Protein AF-A0A415N049-F1 (afdb_monomer_lite)

Foldseek 3Di:
DDDDDDDDDDDDDDDDDDDPPPPPPPPPDVVVVVVVVVVVVVVPDDPDDDDPVVVVVVVVVVVCVVCVVADADDVVNVLVVLLVAAPDVCLNLQLLVVLVDDDDLVVNLVVSLVSNAFDWDWDQDPNWIWIWTHHPFFIKIWTDDDPPPPRTHMDTAGSSRSSVSCNVCSVVCNSDHVVSSVVSVVVVVVVVVVVVVVVVVVVVVVCCVVPDDPVCVVVVVVVVVVVVVVD

Secondary structure (DSSP, 8-state):
-----------------------------HHHHHHHHHHHHHHT-PPPPPPHHHHHHHHHHHHHHHSTTS-PPPHHHHHHHHHT--SSTTHHHHHHHHHTS---HHHHHHHHHHHH-SEEEEEEETTEEEEEEEETTEEEEEESS-TT-S---EEEEEHHHHHHHHHHHHHHT-SS-HHHHHHHHHHHHHHHHHHHHHHHHHHHHHHHHHHS-TTTHHHHHHHHHHHHTT-

Organism: NCBI:txid39486

Radius of gyration: 44.54 Å; chains: 1; bounding box: 68×66×169 Å

Sequence (231 aa):
MDSTYEQSDGNSGREHLDGIGIQLIEDTSEDQLSKAEEEIASALSLPELPSVNEQKREIENRVAALYAGEIAIPSEVVDEVLRTGGNRSKSQLRIIYNFMSEQTPEEYTEFVKREYGTGGKGFEINGMEYSVWFDETGLQIAVGHTVTDQILDKVFLSWEDVSGRIHQLLKQGEYAPQSVLDVARENAVKEHAQALAYMKADMAEGVAELVFDEEDLPYLRSILFKLYMCF

Structure (mmCIF, N/CA/C/O backbone):
data_AF-A0A415N049-F1
#
_entry.id   AF-A0A415N049-F1
#
loop_
_atom_site.group_PDB
_atom_site.id
_atom_site.type_symbol
_atom_site.label_atom_id
_atom_site.label_alt_id
_atom_site.label_comp_id
_atom_site.label_asym_id
_atom_site.label_entity_id
_atom_site.label_seq_id
_atom_site.pdbx_PDB_ins_code
_atom_site.Cartn_x
_atom_site.Cartn_y
_atom_site.Cartn_z
_atom_site.occupancy
_atom_site.B_iso_or_equiv
_atom_site.auth_seq_id
_atom_site.auth_comp_id
_atom_site.auth_asym_id
_atom_site.auth_atom_id
_atom_site.pdbx_PDB_model_num
ATOM 1 N N . MET A 1 1 ? -38.934 27.498 127.365 1.00 38.06 1 MET A N 1
ATOM 2 C CA . MET A 1 1 ? -39.138 28.937 127.602 1.00 38.06 1 MET A CA 1
ATOM 3 C C . MET A 1 1 ? -38.921 29.635 126.281 1.00 38.06 1 MET A C 1
ATOM 5 O O . MET A 1 1 ? -38.024 29.257 125.543 1.00 38.06 1 MET A O 1
ATOM 9 N N . ASP A 1 2 ? -39.867 30.509 126.001 1.00 36.50 2 ASP A N 1
ATOM 10 C CA . ASP A 1 2 ? -40.163 31.247 124.781 1.00 36.50 2 ASP A CA 1
ATOM 11 C C . ASP A 1 2 ? -39.083 32.280 124.409 1.00 36.50 2 ASP A C 1
ATOM 13 O O . ASP A 1 2 ? -38.474 32.853 125.313 1.00 36.50 2 ASP A O 1
ATOM 17 N N . SER A 1 3 ? -38.876 32.514 123.107 1.00 34.16 3 SER A N 1
ATOM 18 C CA . SER A 1 3 ? -38.645 33.857 122.551 1.00 34.16 3 SER A CA 1
ATOM 19 C C . SER A 1 3 ? -38.720 33.845 121.011 1.00 34.16 3 SER A C 1
ATOM 21 O O . SER A 1 3 ? -37.791 33.421 120.326 1.00 34.16 3 SER A O 1
ATOM 23 N N . THR A 1 4 ? -39.859 34.328 120.513 1.00 42.56 4 THR A N 1
ATOM 24 C CA . THR A 1 4 ? -40.152 35.253 119.381 1.00 42.56 4 THR A CA 1
ATOM 25 C C . THR A 1 4 ? -38.925 36.085 118.889 1.00 42.56 4 THR A C 1
ATOM 27 O O . THR A 1 4 ? -37.988 36.273 119.665 1.00 42.56 4 THR A O 1
ATOM 30 N N . TYR A 1 5 ? -38.786 36.585 117.640 1.00 36.09 5 TYR A N 1
ATOM 31 C CA . TYR A 1 5 ? -39.623 37.574 116.917 1.00 36.09 5 TYR A CA 1
ATOM 32 C C . TYR A 1 5 ? -39.400 37.637 115.379 1.00 36.09 5 TYR A C 1
ATOM 34 O O . TYR A 1 5 ? -38.384 37.190 114.851 1.00 36.09 5 TYR A O 1
ATOM 42 N N . GLU A 1 6 ? -40.408 38.229 114.723 1.00 38.06 6 GLU A N 1
ATOM 43 C CA . GLU A 1 6 ? -40.680 38.549 113.306 1.00 38.06 6 GLU A CA 1
ATOM 44 C C . GLU A 1 6 ? -39.797 39.620 112.612 1.00 38.06 6 GLU A C 1
ATOM 46 O O . GLU A 1 6 ? -39.251 40.482 113.290 1.00 38.06 6 GLU A O 1
ATOM 51 N N . GLN A 1 7 ? -39.825 39.574 111.255 1.00 41.69 7 GLN A N 1
ATOM 52 C CA . GLN A 1 7 ? -39.886 40.654 110.215 1.00 41.69 7 GLN A CA 1
ATOM 53 C C . GLN A 1 7 ? -38.877 41.830 110.225 1.00 41.69 7 GLN A C 1
ATOM 55 O O . GLN A 1 7 ? -38.406 42.241 111.269 1.00 41.69 7 GLN A O 1
ATOM 60 N N . SER A 1 8 ? -38.543 42.533 109.130 1.00 41.16 8 SER A N 1
ATOM 61 C CA . SER A 1 8 ? -38.639 42.433 107.656 1.00 41.16 8 SER A CA 1
ATOM 62 C C . SER A 1 8 ? -37.691 43.509 107.058 1.00 41.16 8 SER A C 1
ATOM 64 O O . SER A 1 8 ? -37.053 44.243 107.808 1.00 41.16 8 SER A O 1
ATOM 66 N N . ASP A 1 9 ? -37.688 43.631 105.722 1.00 38.22 9 ASP A N 1
ATOM 67 C CA . ASP A 1 9 ? -37.117 44.704 104.873 1.00 38.22 9 ASP A CA 1
ATOM 68 C C . ASP A 1 9 ? -35.607 44.587 104.589 1.00 38.22 9 ASP A C 1
ATOM 70 O O . ASP A 1 9 ? -34.815 44.199 105.433 1.00 38.22 9 ASP A O 1
ATOM 74 N N . GLY A 1 10 ? -35.069 44.872 103.404 1.00 34.50 10 GLY A N 1
ATOM 75 C CA . GLY A 1 10 ? -35.584 45.506 102.198 1.00 34.50 10 GLY A CA 1
ATOM 76 C C . GLY A 1 10 ? -34.371 46.059 101.430 1.00 34.50 10 GLY A C 1
ATOM 77 O O . GLY A 1 10 ? -33.614 46.854 101.966 1.00 34.50 10 GLY A O 1
ATOM 78 N N . ASN A 1 11 ? -34.167 45.552 100.211 1.00 38.12 11 ASN A N 1
ATOM 79 C CA . ASN A 1 11 ? -33.376 46.040 99.067 1.00 38.12 11 ASN A CA 1
ATOM 80 C C . ASN A 1 11 ? -32.420 47.261 99.214 1.00 38.12 11 ASN A C 1
ATOM 82 O O . ASN A 1 11 ? -32.877 48.356 99.511 1.00 38.12 11 ASN A O 1
ATOM 86 N N . SER A 1 12 ? -31.156 47.137 98.770 1.00 33.97 12 SER A N 1
ATOM 87 C CA . SER A 1 12 ? -30.596 47.934 97.645 1.00 33.97 12 SER A CA 1
ATOM 88 C C . SER A 1 12 ? -29.098 47.665 97.434 1.00 33.97 12 SER A C 1
ATOM 90 O O . SER A 1 12 ? -28.325 47.631 98.389 1.00 33.97 12 SER A O 1
ATOM 92 N N . GLY A 1 13 ? -28.712 47.475 96.171 1.00 43.00 13 GLY A N 1
ATOM 93 C CA . GLY A 1 13 ? -27.395 47.020 95.730 1.00 43.00 13 GLY A CA 1
ATOM 94 C C . GLY A 1 13 ? -26.241 48.024 95.788 1.00 43.00 13 GLY A C 1
ATOM 95 O O . GLY A 1 13 ? -26.408 49.189 96.148 1.00 43.00 13 GLY A O 1
ATOM 96 N N . ARG A 1 14 ? -25.071 47.528 95.359 1.00 39.38 14 ARG A N 1
ATOM 97 C CA . ARG A 1 14 ? -24.012 48.254 94.637 1.00 39.38 14 ARG A CA 1
ATOM 98 C C . ARG A 1 14 ? -23.004 47.258 94.036 1.00 39.38 14 ARG A C 1
ATOM 100 O O . ARG A 1 14 ? -22.356 46.512 94.755 1.00 39.38 14 ARG A O 1
ATOM 107 N N . GLU A 1 15 ? -23.004 47.249 92.707 1.00 47.91 15 GLU A N 1
ATOM 108 C CA . GLU A 1 15 ? -21.927 47.041 91.726 1.00 47.91 15 GLU A CA 1
ATOM 109 C C . GLU A 1 15 ? -20.618 46.356 92.166 1.00 47.91 15 GLU A C 1
ATOM 111 O O . GLU A 1 15 ? -19.848 46.896 92.959 1.00 47.91 15 GLU A O 1
ATOM 116 N N . HIS A 1 16 ? -20.290 45.240 91.504 1.00 41.94 16 HIS A N 1
ATOM 117 C CA . HIS A 1 16 ? -18.905 44.853 91.248 1.00 41.94 16 HIS A CA 1
ATOM 118 C C . HIS A 1 16 ? -18.776 44.325 89.814 1.00 41.94 16 HIS A C 1
ATOM 120 O O . HIS A 1 16 ? -19.634 43.601 89.320 1.00 41.94 16 HIS A O 1
ATOM 126 N N . LEU A 1 17 ? -17.713 44.771 89.157 1.00 44.81 17 LEU A N 1
ATOM 127 C CA . LEU A 1 17 ? -17.382 44.622 87.745 1.00 44.81 17 LEU A CA 1
ATOM 128 C C . LEU A 1 17 ? -17.094 43.155 87.384 1.00 44.81 17 LEU A C 1
ATOM 130 O O . LEU A 1 17 ? -16.188 42.560 87.971 1.00 44.81 17 LEU A O 1
ATOM 134 N N . ASP A 1 18 ? -17.794 42.618 86.383 1.00 43.12 18 ASP A N 1
ATOM 135 C CA . ASP A 1 18 ? -17.416 41.366 85.722 1.00 43.12 18 ASP A CA 1
ATOM 136 C C . ASP A 1 18 ? -16.314 41.661 84.699 1.00 43.12 18 ASP A C 1
ATOM 138 O O . ASP A 1 18 ? -16.556 41.999 83.538 1.00 43.12 18 ASP A O 1
ATOM 142 N N . GLY A 1 19 ? -15.065 41.548 85.147 1.00 44.69 19 GLY A N 1
ATOM 143 C CA . GLY A 1 19 ? -13.973 41.253 84.234 1.00 44.69 19 GLY A CA 1
ATOM 144 C C . GLY A 1 19 ? -14.197 39.851 83.679 1.00 44.69 19 GLY A C 1
ATOM 145 O O . GLY A 1 19 ? -14.186 38.883 84.436 1.00 44.69 19 GLY A O 1
ATOM 146 N N . ILE A 1 20 ? -14.394 39.732 82.366 1.00 47.75 20 ILE A N 1
ATOM 147 C CA . ILE A 1 20 ? -14.349 38.441 81.677 1.00 47.75 20 ILE A CA 1
ATOM 148 C C . ILE A 1 20 ? -12.903 37.949 81.780 1.00 47.75 20 ILE A C 1
ATOM 150 O O . ILE A 1 20 ? -12.044 38.306 80.974 1.00 47.75 20 ILE A O 1
ATOM 154 N N . GLY A 1 21 ? -12.613 37.172 82.819 1.00 39.88 21 GLY A N 1
ATOM 155 C CA . GLY A 1 21 ? -11.408 36.367 82.872 1.00 39.88 21 GLY A CA 1
ATOM 156 C C . GLY A 1 21 ? -11.495 35.343 81.750 1.00 39.88 21 GLY A C 1
ATOM 157 O O . GLY A 1 21 ? -12.320 34.435 81.809 1.00 39.88 21 GLY A O 1
ATOM 158 N N . ILE A 1 22 ? -10.661 35.486 80.720 1.00 52.19 22 ILE A N 1
ATOM 159 C CA . ILE A 1 22 ? -10.368 34.365 79.831 1.00 52.19 22 ILE A CA 1
ATOM 160 C C . ILE A 1 22 ? -9.620 33.353 80.698 1.00 52.19 22 ILE A C 1
ATOM 162 O O . ILE A 1 22 ? -8.420 33.488 80.933 1.00 52.19 22 ILE A O 1
ATOM 166 N N . GLN A 1 23 ? -10.343 32.370 81.235 1.00 43.25 23 GLN A N 1
ATOM 167 C CA . GLN A 1 23 ? -9.719 31.136 81.682 1.00 43.25 23 GLN A CA 1
ATOM 168 C C . GLN A 1 23 ? -9.146 30.493 80.417 1.00 43.25 23 GLN A C 1
ATOM 170 O O . GLN A 1 23 ? -9.893 30.021 79.560 1.00 43.25 23 GLN A O 1
ATOM 175 N N . LEU A 1 24 ? -7.822 30.527 80.273 1.00 50.00 24 LEU A N 1
ATOM 176 C CA . LEU A 1 24 ? -7.134 29.590 79.399 1.00 50.00 24 LEU A CA 1
ATOM 177 C C . LEU A 1 24 ? -7.460 28.204 79.953 1.00 50.00 24 LEU A C 1
ATOM 179 O O . LEU A 1 24 ? -6.968 27.826 81.014 1.00 50.00 24 LEU A O 1
ATOM 183 N N . ILE A 1 25 ? -8.365 27.497 79.279 1.00 52.06 25 ILE A N 1
ATOM 184 C CA . ILE A 1 25 ? -8.548 26.065 79.480 1.00 52.06 25 ILE A CA 1
ATOM 185 C C . ILE A 1 25 ? -7.308 25.431 78.850 1.00 52.06 25 ILE A C 1
ATOM 187 O O . ILE A 1 25 ? -7.273 25.118 77.663 1.00 52.06 25 ILE A O 1
ATOM 191 N N . GLU A 1 26 ? -6.244 25.360 79.637 1.00 56.56 26 GLU A N 1
ATOM 192 C CA . GLU A 1 26 ? -5.145 24.439 79.405 1.00 56.56 26 GLU A CA 1
ATOM 193 C C . GLU A 1 26 ? -5.729 23.057 79.692 1.00 56.56 26 GLU A C 1
ATOM 195 O O . GLU A 1 26 ? -5.958 22.751 80.850 1.00 56.56 26 GLU A O 1
ATOM 200 N N . ASP A 1 27 ? -6.146 22.337 78.645 1.00 51.00 27 ASP A N 1
ATOM 201 C CA . ASP A 1 27 ? -6.310 20.871 78.625 1.00 51.00 27 ASP A CA 1
ATOM 202 C C . ASP A 1 27 ? -6.736 20.389 77.219 1.00 51.00 27 ASP A C 1
ATOM 204 O O . ASP A 1 27 ? -7.586 19.516 77.049 1.00 51.00 27 ASP A O 1
ATOM 208 N N . THR A 1 28 ? -6.138 20.926 76.150 1.00 53.88 28 THR A N 1
ATOM 209 C CA . THR A 1 28 ? -5.997 20.111 74.934 1.00 53.88 28 THR A CA 1
ATOM 210 C C . THR A 1 28 ? -4.762 19.252 75.135 1.00 53.88 28 THR A C 1
ATOM 212 O O . THR A 1 28 ? -3.646 19.688 74.863 1.00 53.88 28 THR A O 1
ATOM 215 N N . SER A 1 29 ? -4.951 18.049 75.679 1.00 58.50 29 SER A N 1
ATOM 216 C CA . SER A 1 29 ? -3.886 17.046 75.737 1.00 58.50 29 SER A CA 1
ATOM 217 C C . SER A 1 29 ? -3.335 16.807 74.330 1.00 58.50 29 SER A C 1
ATOM 219 O O . SER A 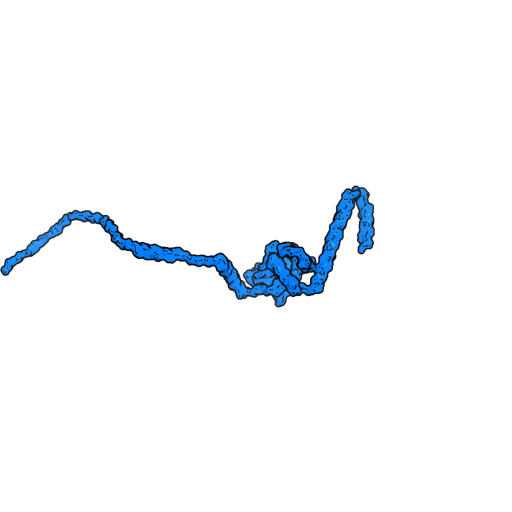1 29 ? -4.126 16.736 73.387 1.00 58.50 29 SER A O 1
ATOM 221 N N . GLU A 1 30 ? -2.021 16.618 74.183 1.00 55.88 30 GLU A N 1
ATOM 222 C CA . GLU A 1 30 ? -1.385 16.331 72.882 1.00 55.88 30 GLU A CA 1
ATOM 223 C C . GLU A 1 30 ? -2.040 15.156 72.136 1.00 55.88 30 GLU A C 1
ATOM 225 O O . GLU A 1 30 ? -2.062 15.136 70.913 1.00 55.88 30 GLU A O 1
ATOM 230 N N . ASP A 1 31 ? -2.672 14.241 72.873 1.00 57.69 31 ASP A N 1
ATOM 231 C CA . ASP A 1 31 ? -3.422 13.090 72.359 1.00 57.69 31 ASP A CA 1
ATOM 232 C C . ASP A 1 31 ? -4.705 13.460 71.574 1.00 57.69 31 ASP A C 1
ATOM 234 O O . ASP A 1 31 ? -5.170 12.720 70.713 1.00 57.69 31 ASP A O 1
ATOM 238 N N . GLN A 1 32 ? -5.302 14.624 71.854 1.00 55.44 32 GLN A N 1
ATOM 239 C CA . GLN A 1 32 ? -6.462 15.144 71.109 1.00 55.44 32 GLN A CA 1
ATOM 240 C C . GLN A 1 32 ? -6.015 15.892 69.847 1.00 55.44 32 GLN A C 1
ATOM 242 O O . GLN A 1 32 ? -6.708 15.857 68.831 1.00 55.44 32 GLN A O 1
ATOM 247 N N . LEU A 1 33 ? -4.851 16.548 69.910 1.00 56.22 33 LEU A N 1
ATOM 248 C CA . LEU A 1 33 ? -4.223 17.216 68.770 1.00 56.22 33 LEU A CA 1
ATOM 249 C C . LEU A 1 33 ? -3.705 16.191 67.756 1.00 56.22 33 LEU A C 1
ATOM 251 O O . LEU A 1 33 ? -4.032 16.309 66.581 1.00 56.22 33 LEU A O 1
ATOM 255 N N . SER A 1 34 ? -3.019 15.137 68.209 1.00 62.66 34 SER A N 1
ATOM 256 C CA . SER A 1 34 ? -2.535 14.048 67.350 1.00 62.66 34 SER A CA 1
ATOM 257 C C . SER A 1 34 ? -3.677 13.322 66.641 1.00 62.66 34 SER A C 1
ATOM 259 O O . SER A 1 34 ? -3.581 13.022 65.454 1.00 62.66 34 SER A O 1
ATOM 261 N N . LYS A 1 35 ? -4.796 13.102 67.338 1.00 70.06 35 LYS A N 1
ATOM 262 C CA . LYS A 1 35 ? -5.984 12.463 66.769 1.00 70.06 35 LYS A CA 1
ATOM 263 C C . LYS A 1 35 ? -6.685 13.336 65.728 1.00 70.06 35 LYS A C 1
ATOM 265 O O . LYS A 1 35 ? -7.114 12.824 64.698 1.00 70.06 35 LYS A O 1
ATOM 270 N N . ALA A 1 36 ? -6.789 14.641 65.977 1.00 65.88 36 ALA A N 1
ATOM 271 C CA . ALA A 1 36 ? -7.327 15.578 64.995 1.00 65.88 36 ALA A CA 1
ATOM 272 C C . ALA A 1 36 ? -6.399 15.699 63.774 1.00 65.88 36 ALA A C 1
ATOM 274 O O . ALA A 1 36 ? -6.874 15.718 62.644 1.00 65.88 36 ALA A O 1
ATOM 275 N N . GLU A 1 37 ? -5.080 15.724 63.974 1.00 63.06 37 GLU A N 1
ATOM 276 C CA . GLU A 1 37 ? -4.092 15.737 62.890 1.00 63.06 37 GLU A CA 1
ATOM 277 C C . GLU A 1 37 ? -4.123 14.449 62.060 1.00 63.06 37 GLU A C 1
ATOM 279 O O . GLU A 1 37 ? -4.047 14.518 60.835 1.00 63.06 37 GLU A O 1
ATOM 284 N N . GLU A 1 38 ? -4.302 13.289 62.692 1.00 67.75 38 GLU A N 1
ATOM 285 C CA . GLU A 1 38 ? -4.441 11.999 62.013 1.00 67.75 38 GLU A CA 1
ATOM 286 C C . GLU A 1 38 ? -5.758 11.911 61.223 1.00 67.75 38 GLU A C 1
ATOM 288 O O . GLU A 1 38 ? -5.756 11.450 60.080 1.00 67.75 38 GLU A O 1
ATOM 293 N N . GLU A 1 39 ? -6.869 12.431 61.760 1.00 65.94 39 GLU A N 1
ATOM 294 C CA . GLU A 1 39 ? -8.136 12.539 61.022 1.00 65.94 39 GLU A CA 1
ATOM 295 C C . GLU A 1 39 ? -8.024 13.478 59.814 1.00 65.94 39 GLU A C 1
ATOM 297 O O . GLU A 1 39 ? -8.497 13.142 58.725 1.00 65.94 39 GLU A O 1
ATOM 302 N N . ILE A 1 40 ? -7.361 14.628 59.966 1.00 65.25 40 ILE A N 1
ATOM 303 C CA . ILE A 1 40 ? -7.149 15.578 58.866 1.00 65.25 40 ILE A CA 1
ATOM 304 C C . ILE A 1 40 ? -6.184 14.987 57.823 1.00 65.25 40 ILE A C 1
ATOM 306 O O . ILE A 1 40 ? -6.421 15.129 56.622 1.00 65.25 40 ILE A O 1
ATOM 310 N N . ALA A 1 41 ? -5.137 14.274 58.249 1.00 67.12 41 ALA A N 1
ATOM 311 C CA . ALA A 1 41 ? -4.203 13.581 57.361 1.00 67.12 41 ALA A CA 1
ATOM 312 C C . ALA A 1 41 ? -4.879 12.440 56.585 1.00 67.12 41 ALA A C 1
ATOM 314 O O . ALA A 1 41 ? -4.600 12.250 55.400 1.00 67.12 41 ALA A O 1
ATOM 315 N N . SER A 1 42 ? -5.808 11.720 57.219 1.00 70.62 42 SER A N 1
ATOM 316 C CA . SER A 1 42 ? -6.604 10.675 56.572 1.00 70.62 42 SER A CA 1
ATOM 317 C C . SER A 1 42 ? -7.604 11.265 55.569 1.00 70.62 42 SER A C 1
ATOM 319 O O . SER A 1 42 ? -7.723 10.770 54.449 1.00 70.62 42 SER A O 1
ATOM 321 N N . ALA A 1 43 ? -8.261 12.380 55.914 1.00 69.56 43 ALA A N 1
ATOM 322 C CA . ALA A 1 43 ? -9.218 13.065 55.040 1.00 69.56 43 ALA A CA 1
ATOM 323 C C . ALA A 1 43 ? -8.572 13.747 53.818 1.00 69.56 43 ALA A C 1
ATOM 325 O O . ALA A 1 43 ? -9.238 13.945 52.801 1.00 69.56 43 ALA A O 1
ATOM 326 N N . LEU A 1 44 ? -7.287 14.106 53.905 1.00 65.25 44 LEU A N 1
ATOM 327 C CA . LEU A 1 44 ? -6.511 14.726 52.823 1.00 65.25 44 LEU A CA 1
ATOM 328 C C . LEU A 1 44 ? -5.641 13.729 52.046 1.00 65.25 44 LEU A C 1
ATOM 330 O O . LEU A 1 44 ? -4.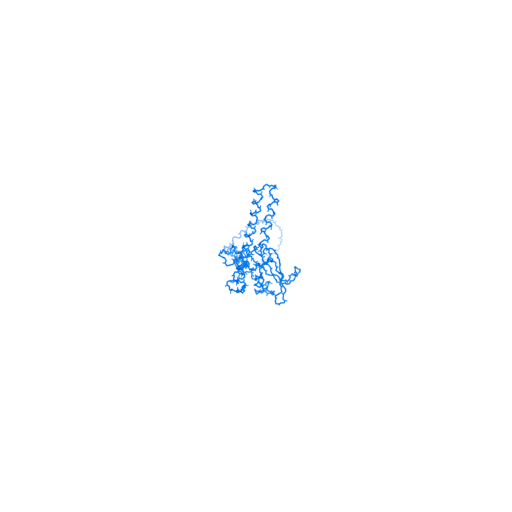892 14.138 51.155 1.00 65.25 44 LEU A O 1
ATOM 334 N N . SER A 1 45 ? -5.732 12.434 52.358 1.00 70.94 45 SER A N 1
ATOM 335 C CA . SER A 1 45 ? -5.029 11.392 51.618 1.00 70.94 45 SER A CA 1
ATOM 336 C C . SER A 1 45 ? -5.575 11.328 50.190 1.00 70.94 45 SER A C 1
ATOM 338 O O . SER A 1 45 ? -6.709 10.908 49.948 1.00 70.94 45 SER A O 1
ATOM 340 N N . LEU A 1 46 ? -4.781 11.810 49.232 1.00 67.50 46 LEU A N 1
ATOM 341 C CA . LEU A 1 46 ? -5.107 11.677 47.819 1.00 67.50 46 LEU A CA 1
ATOM 342 C C . LEU A 1 46 ? -5.053 10.189 47.450 1.00 67.50 46 LEU A C 1
ATOM 344 O O . LEU A 1 46 ? -4.083 9.520 47.814 1.00 67.50 46 LEU A O 1
ATOM 348 N N . PRO A 1 47 ? -6.053 9.663 46.720 1.00 75.38 47 PRO A N 1
ATOM 349 C CA . PRO A 1 47 ? -5.984 8.295 46.235 1.00 75.38 47 PRO A CA 1
ATOM 350 C C . PRO A 1 47 ? -4.732 8.132 45.370 1.00 75.38 47 PRO A C 1
ATOM 352 O O . PRO A 1 47 ? -4.388 9.028 44.592 1.00 75.38 47 PRO A O 1
ATOM 355 N N . GLU A 1 48 ? -4.055 6.991 45.503 1.00 77.06 48 GLU A N 1
ATOM 356 C CA . GLU A 1 48 ? -2.940 6.654 44.625 1.00 77.06 48 GLU A CA 1
ATOM 357 C C . GLU A 1 48 ? -3.427 6.699 43.176 1.00 77.06 48 GLU A C 1
ATOM 359 O O . GLU A 1 48 ? -4.353 5.986 42.779 1.00 77.06 48 GLU A O 1
ATOM 364 N N . LEU A 1 49 ? -2.841 7.606 42.392 1.00 78.88 49 LEU A N 1
ATOM 365 C CA . LEU A 1 49 ? -3.176 7.710 40.984 1.00 78.88 49 LEU A CA 1
ATOM 366 C C . LEU A 1 49 ? -2.609 6.482 40.263 1.00 78.88 49 LEU A C 1
ATOM 368 O O . LEU A 1 49 ? -1.449 6.130 40.496 1.00 78.88 49 LEU A O 1
ATOM 372 N N . PRO A 1 50 ? -3.388 5.854 39.366 1.00 79.81 50 PRO A N 1
ATOM 373 C CA . PRO A 1 50 ? -2.912 4.717 38.592 1.00 79.81 50 PRO A CA 1
ATOM 374 C C . PRO A 1 50 ? -1.642 5.089 37.826 1.00 79.81 50 PRO A C 1
ATOM 376 O O . PRO A 1 50 ? -1.477 6.237 37.396 1.00 79.81 50 PRO A O 1
ATOM 379 N N . SER A 1 51 ? -0.749 4.120 37.638 1.00 86.62 51 SER A N 1
ATOM 380 C CA . SER A 1 51 ? 0.490 4.331 36.888 1.00 86.62 51 SER A CA 1
ATOM 381 C C . SER A 1 51 ? 0.202 4.749 35.441 1.00 86.62 51 SER A C 1
ATOM 383 O O . SER A 1 51 ? -0.859 4.453 34.897 1.00 86.62 51 SER A O 1
ATOM 385 N N . VAL A 1 52 ? 1.161 5.389 34.763 1.00 83.50 52 VAL A N 1
ATOM 386 C CA . VAL A 1 52 ? 1.009 5.784 33.344 1.00 83.50 52 VAL A CA 1
ATOM 387 C C . VAL A 1 52 ? 0.622 4.592 32.458 1.00 83.50 52 VAL A C 1
ATOM 389 O O . VAL A 1 52 ? -0.187 4.734 31.545 1.00 83.50 52 VAL A O 1
ATOM 392 N N . ASN A 1 53 ? 1.154 3.402 32.748 1.00 80.88 53 ASN A N 1
ATOM 393 C CA . ASN A 1 53 ? 0.829 2.189 32.000 1.00 80.88 53 ASN A CA 1
ATOM 394 C C . ASN A 1 53 ? -0.600 1.702 32.273 1.00 80.88 53 ASN A C 1
ATOM 396 O O . ASN A 1 53 ? -1.280 1.275 31.344 1.00 80.88 53 ASN A O 1
ATOM 400 N N . GLU A 1 54 ? -1.074 1.789 33.516 1.00 83.81 54 GLU A N 1
ATOM 401 C CA . GLU A 1 54 ? -2.466 1.471 33.853 1.00 83.81 54 GLU A CA 1
ATOM 402 C C . GLU A 1 54 ? -3.427 2.490 33.262 1.00 83.81 54 GLU A C 1
ATOM 404 O O . GLU A 1 54 ? -4.418 2.095 32.666 1.00 83.81 54 GLU A O 1
ATOM 409 N N . GLN A 1 55 ? -3.102 3.782 33.321 1.00 80.62 55 GLN A N 1
ATOM 410 C CA . GLN A 1 55 ? -3.879 4.833 32.667 1.00 80.62 55 GLN A CA 1
ATOM 411 C C . GLN A 1 55 ? -3.961 4.606 31.156 1.00 80.62 55 GLN A C 1
ATOM 413 O O . GLN A 1 55 ? -5.039 4.713 30.575 1.00 80.62 55 GLN A O 1
ATOM 418 N N . LYS A 1 56 ? -2.843 4.242 30.516 1.00 76.94 56 LYS A N 1
ATOM 419 C CA . LYS A 1 56 ? -2.812 3.904 29.090 1.00 76.94 56 LYS A CA 1
ATOM 420 C C . LYS A 1 56 ? -3.703 2.697 28.790 1.00 76.94 56 LYS A C 1
ATOM 422 O O . LYS A 1 56 ? -4.523 2.770 27.882 1.00 76.94 56 LYS A O 1
ATOM 427 N N . ARG A 1 57 ? -3.614 1.641 29.600 1.00 78.81 57 ARG A N 1
ATOM 428 C CA . ARG A 1 57 ? -4.439 0.434 29.464 1.00 78.81 57 ARG A CA 1
ATOM 429 C C . ARG A 1 57 ? -5.924 0.705 29.712 1.00 78.81 57 ARG A C 1
ATOM 431 O O . ARG A 1 57 ? -6.768 0.131 29.039 1.00 78.81 57 ARG A O 1
ATOM 438 N N . GLU A 1 58 ? -6.259 1.581 30.652 1.00 78.75 58 GLU A N 1
ATOM 439 C CA . GLU A 1 58 ? -7.626 2.027 30.937 1.00 78.75 58 GLU A CA 1
ATOM 440 C C . GLU A 1 58 ? -8.210 2.776 29.733 1.00 78.75 58 GLU A C 1
ATOM 442 O O . GLU A 1 58 ? -9.344 2.524 29.330 1.00 78.75 58 GLU A O 1
ATOM 447 N N . ILE A 1 59 ? -7.423 3.669 29.123 1.00 76.06 59 ILE A N 1
ATOM 448 C CA . ILE A 1 59 ? -7.800 4.381 27.898 1.00 76.06 59 ILE A CA 1
ATOM 449 C C . ILE A 1 59 ? -7.991 3.380 26.756 1.00 76.06 59 ILE A C 1
ATOM 451 O O . ILE A 1 59 ? -9.045 3.390 26.131 1.00 76.06 59 ILE A O 1
ATOM 455 N N . GLU A 1 60 ? -7.032 2.482 26.527 1.00 69.38 60 GLU A N 1
ATOM 456 C CA . GLU A 1 60 ? -7.109 1.431 25.502 1.00 69.38 60 GLU A CA 1
ATOM 457 C C . GLU A 1 60 ? -8.331 0.524 25.700 1.00 69.38 60 GLU A C 1
ATOM 459 O O . GLU A 1 60 ? -9.049 0.250 24.744 1.00 69.38 60 GLU A O 1
ATOM 464 N N . ASN A 1 61 ? -8.629 0.118 26.937 1.00 69.19 61 ASN A N 1
ATOM 465 C CA . ASN A 1 61 ? -9.788 -0.710 27.268 1.00 69.19 61 ASN A CA 1
ATOM 466 C C . ASN A 1 61 ? -11.109 0.036 27.081 1.00 69.19 61 ASN A C 1
ATOM 468 O O . ASN A 1 61 ? -12.080 -0.554 26.622 1.00 69.19 61 ASN A O 1
ATOM 472 N N . ARG A 1 62 ? -11.176 1.323 27.440 1.00 71.75 62 ARG A N 1
ATOM 473 C CA . ARG A 1 62 ? -12.380 2.145 27.248 1.00 71.75 62 ARG A CA 1
ATOM 474 C C . ARG A 1 62 ? -12.630 2.426 25.775 1.00 71.75 62 ARG A C 1
ATOM 476 O O . ARG A 1 62 ? -13.774 2.370 25.348 1.00 71.75 62 ARG A O 1
ATOM 483 N N . VAL A 1 63 ? -11.571 2.676 25.009 1.00 62.41 63 VAL A N 1
ATOM 484 C CA . VAL A 1 63 ? -11.594 2.747 23.544 1.00 62.41 63 VAL A CA 1
ATOM 485 C C . VAL A 1 63 ? -12.103 1.409 23.001 1.00 62.41 63 VAL A C 1
ATOM 487 O O . VAL A 1 63 ? -13.136 1.383 22.349 1.00 62.41 63 VAL A O 1
ATOM 490 N N . ALA A 1 64 ? -11.494 0.282 23.371 1.00 56.66 64 ALA A N 1
ATOM 491 C CA . ALA A 1 64 ? -11.926 -1.046 22.935 1.00 56.66 64 ALA A CA 1
ATOM 492 C C . ALA A 1 64 ? -13.380 -1.377 23.325 1.00 56.66 64 ALA A C 1
ATOM 494 O O . ALA A 1 64 ? -14.095 -1.970 22.530 1.00 56.66 64 ALA A O 1
ATOM 495 N N . ALA A 1 65 ? -13.838 -0.974 24.513 1.00 59.75 65 ALA A N 1
ATOM 496 C CA . ALA A 1 65 ? -15.205 -1.191 24.987 1.00 59.75 65 ALA A CA 1
ATOM 497 C C . ALA A 1 65 ? -16.237 -0.297 24.282 1.00 59.75 65 ALA A C 1
ATOM 499 O O . ALA A 1 65 ? -17.364 -0.738 24.072 1.00 59.75 65 ALA A O 1
ATOM 500 N N . LEU A 1 66 ? -15.861 0.928 23.892 1.00 56.78 66 LEU A N 1
ATOM 501 C CA . LEU A 1 66 ? -16.691 1.789 23.041 1.00 56.78 66 LEU A CA 1
ATOM 502 C C . LEU A 1 66 ? -16.918 1.151 21.662 1.00 56.78 66 LEU A C 1
ATOM 504 O O . LEU A 1 66 ? -18.020 1.252 21.137 1.00 56.78 66 LEU A O 1
ATOM 508 N N . TYR A 1 67 ? -15.919 0.436 21.137 1.00 47.72 67 TYR A N 1
ATOM 509 C CA . TYR A 1 67 ? -15.975 -0.256 19.843 1.00 47.72 67 TYR A CA 1
ATOM 510 C C . TYR A 1 67 ? -16.356 -1.750 19.943 1.00 47.72 67 TYR A C 1
ATOM 512 O O . TYR A 1 67 ? -16.422 -2.442 18.933 1.00 47.72 67 TYR A O 1
ATOM 520 N N . ALA A 1 68 ? -16.635 -2.284 21.141 1.00 44.81 68 ALA A N 1
ATOM 521 C CA . ALA A 1 68 ? -16.868 -3.721 21.364 1.00 44.81 68 ALA A CA 1
ATOM 522 C C . ALA A 1 68 ? -18.208 -4.249 20.808 1.00 44.81 68 ALA A C 1
ATOM 524 O O . ALA A 1 68 ? -18.438 -5.459 20.815 1.00 44.81 68 ALA A O 1
ATOM 525 N N . GLY A 1 69 ? -19.099 -3.359 20.357 1.00 46.00 69 GLY A N 1
ATOM 526 C CA . GLY A 1 69 ? -20.373 -3.692 19.705 1.00 46.00 69 GLY A CA 1
ATOM 527 C C . GLY A 1 69 ? -20.426 -3.371 18.205 1.00 46.00 69 GLY A C 1
ATOM 528 O O . GLY A 1 69 ? -21.475 -3.562 17.595 1.00 46.00 69 GLY A O 1
ATOM 529 N N . GLU A 1 70 ? -19.327 -2.876 17.636 1.00 49.31 70 GLU A N 1
ATOM 530 C CA . GLU A 1 70 ? -19.178 -2.408 16.252 1.00 49.31 70 GLU A CA 1
ATOM 531 C C . GLU A 1 70 ? -18.411 -3.478 15.438 1.00 49.31 70 GLU A C 1
ATOM 533 O O . GLU A 1 70 ? -17.561 -4.188 15.987 1.00 49.31 70 GLU A O 1
ATOM 538 N N . ILE A 1 71 ? -18.769 -3.712 14.168 1.00 52.81 71 ILE A N 1
ATOM 539 C CA . ILE A 1 71 ? -18.182 -4.796 13.359 1.00 52.81 71 ILE A CA 1
ATOM 540 C C . ILE A 1 71 ? -16.782 -4.347 12.935 1.00 52.81 71 ILE A C 1
ATOM 542 O O . ILE A 1 71 ? -16.572 -3.833 11.840 1.00 52.81 71 ILE A O 1
ATOM 546 N N . ALA A 1 72 ? -15.793 -4.563 13.804 1.00 70.81 72 ALA A N 1
ATOM 547 C CA . ALA A 1 72 ? -14.401 -4.271 13.490 1.00 70.81 72 ALA A CA 1
ATOM 548 C C . ALA A 1 72 ? -14.025 -4.864 12.120 1.00 70.81 72 ALA A C 1
ATOM 550 O O . ALA A 1 72 ? -14.291 -6.039 11.846 1.00 70.81 72 ALA A O 1
ATOM 551 N N . ILE A 1 73 ? -13.416 -4.040 11.259 1.00 81.12 73 ILE A N 1
ATOM 552 C CA . ILE A 1 73 ? -13.027 -4.449 9.906 1.00 81.12 73 ILE A CA 1
ATOM 553 C C . ILE A 1 73 ? -12.151 -5.711 10.004 1.00 81.12 73 ILE A C 1
ATOM 555 O O . ILE A 1 73 ? -11.097 -5.662 10.646 1.00 81.12 73 ILE A O 1
ATOM 559 N N . PRO A 1 74 ? -12.554 -6.839 9.385 1.00 87.75 74 PRO A N 1
ATOM 560 C CA . PRO A 1 74 ? -11.799 -8.083 9.473 1.00 87.75 74 PRO A CA 1
ATOM 561 C C . PRO A 1 74 ? -10.379 -7.935 8.919 1.00 87.75 74 PRO A C 1
ATOM 563 O O . PRO A 1 74 ? -10.163 -7.269 7.906 1.00 87.75 74 PRO A O 1
ATOM 566 N N . SER A 1 75 ? -9.406 -8.627 9.518 1.00 88.94 75 SER A N 1
ATOM 567 C CA . SER A 1 75 ? -8.019 -8.618 9.023 1.00 88.94 75 SER A CA 1
ATOM 568 C C . SER A 1 75 ? -7.902 -9.129 7.587 1.00 88.94 75 SER A C 1
ATOM 570 O O . SER A 1 75 ? -7.056 -8.659 6.838 1.00 88.94 75 SER A O 1
ATOM 572 N N . GLU A 1 76 ? -8.778 -10.050 7.181 1.00 91.69 76 GLU A N 1
ATOM 573 C CA . GLU A 1 76 ? -8.841 -10.566 5.809 1.00 91.69 76 GLU A CA 1
ATOM 574 C C . GLU A 1 76 ? -9.153 -9.458 4.795 1.00 91.69 76 GLU A C 1
ATOM 576 O O . GLU A 1 76 ? -8.535 -9.406 3.733 1.00 91.69 76 GLU A O 1
ATOM 581 N N . VAL A 1 77 ? -10.050 -8.531 5.154 1.00 92.88 77 VAL A N 1
ATOM 582 C CA . VAL A 1 77 ? -10.391 -7.360 4.334 1.00 92.88 77 VAL A CA 1
ATOM 583 C C . VAL A 1 77 ? -9.191 -6.428 4.226 1.00 92.88 77 VAL A C 1
ATOM 585 O O . VAL A 1 77 ? -8.862 -5.978 3.130 1.00 92.88 77 VAL A O 1
ATOM 588 N N . VAL A 1 78 ? -8.506 -6.168 5.345 1.00 94.19 78 VAL A N 1
ATOM 589 C CA . VAL A 1 78 ? -7.267 -5.375 5.350 1.00 94.19 78 VAL A CA 1
ATOM 590 C C . VAL A 1 78 ? -6.243 -6.004 4.408 1.00 94.19 78 VAL A C 1
ATOM 592 O O . VAL A 1 78 ? -5.717 -5.328 3.528 1.00 94.19 78 VAL A O 1
ATOM 595 N N . ASP A 1 79 ? -5.997 -7.305 4.540 1.00 96.44 79 ASP A N 1
ATOM 596 C CA . ASP A 1 79 ? -5.021 -8.013 3.719 1.00 96.44 79 ASP A CA 1
ATOM 597 C C . ASP A 1 79 ? -5.384 -7.952 2.237 1.00 96.44 79 ASP A C 1
ATOM 599 O O . ASP A 1 79 ? -4.523 -7.692 1.399 1.00 96.44 79 ASP A O 1
ATOM 603 N N . GLU A 1 80 ? -6.655 -8.143 1.893 1.00 96.19 80 GLU A N 1
ATOM 604 C CA . GLU A 1 80 ? -7.129 -8.056 0.515 1.00 96.19 80 GLU A CA 1
ATOM 605 C C . GLU A 1 80 ? -6.936 -6.661 -0.087 1.00 96.19 80 GLU A C 1
ATOM 607 O O . GLU A 1 80 ? -6.428 -6.544 -1.205 1.00 96.19 80 GLU A O 1
ATOM 612 N N . VAL A 1 81 ? -7.220 -5.603 0.676 1.00 95.88 81 VAL A N 1
ATOM 613 C CA . VAL A 1 81 ? -6.931 -4.220 0.270 1.00 95.88 81 VAL A CA 1
ATOM 614 C C . VAL A 1 81 ? -5.434 -4.040 -0.001 1.00 95.88 81 VAL A C 1
ATOM 616 O O . VAL A 1 81 ? -5.053 -3.592 -1.091 1.00 95.88 81 VAL A O 1
ATOM 619 N N . LEU A 1 82 ? -4.582 -4.450 0.945 1.00 97.00 82 LEU A N 1
ATOM 620 C CA . LEU A 1 82 ? -3.126 -4.286 0.870 1.00 97.00 82 LEU A CA 1
ATOM 621 C C . LEU A 1 82 ? -2.489 -5.063 -0.289 1.00 97.00 82 LEU A C 1
ATOM 623 O O . LEU A 1 82 ? -1.503 -4.603 -0.881 1.00 97.00 82 LEU A O 1
ATOM 627 N N . ARG A 1 83 ? -3.052 -6.222 -0.653 1.00 96.50 83 ARG A N 1
ATOM 628 C CA . ARG A 1 83 ? -2.596 -7.029 -1.795 1.00 96.50 83 ARG A CA 1
ATOM 629 C C . ARG A 1 83 ? -2.727 -6.298 -3.121 1.00 96.50 83 ARG A C 1
ATOM 631 O O . ARG A 1 83 ? -1.990 -6.621 -4.045 1.00 96.50 83 ARG A O 1
ATOM 638 N N . THR A 1 84 ? -3.622 -5.320 -3.244 1.00 95.00 84 THR A N 1
ATOM 639 C CA . THR A 1 84 ? -3.822 -4.625 -4.524 1.00 95.00 84 THR A CA 1
ATOM 640 C C . THR A 1 84 ? -2.834 -3.488 -4.791 1.00 95.00 84 THR A C 1
ATOM 642 O O . THR A 1 84 ? -2.700 -3.071 -5.944 1.00 95.00 84 THR A O 1
ATOM 645 N N . GLY A 1 85 ? -2.112 -3.025 -3.766 1.00 95.12 85 GLY A N 1
ATOM 646 C CA . GLY A 1 85 ? -1.197 -1.888 -3.865 1.00 95.12 85 GLY A CA 1
ATOM 647 C C . GLY A 1 85 ? -1.906 -0.543 -4.068 1.00 95.12 85 GLY A C 1
ATOM 648 O O . GLY A 1 85 ? -3.126 -0.425 -3.943 1.00 95.12 85 GLY A O 1
ATOM 649 N N . GLY A 1 86 ? -1.117 0.482 -4.392 1.00 94.75 86 GLY A N 1
ATOM 650 C CA . GLY A 1 86 ? -1.599 1.834 -4.666 1.00 94.75 86 GLY A CA 1
ATOM 651 C C . GLY A 1 86 ? -2.325 1.978 -6.007 1.00 94.75 86 GLY A C 1
ATOM 652 O O . GLY A 1 86 ? -2.446 1.043 -6.799 1.00 94.75 86 GLY A O 1
ATOM 653 N N . ASN A 1 87 ? -2.758 3.203 -6.313 1.00 95.75 87 ASN A N 1
ATOM 654 C CA . ASN A 1 87 ? -3.529 3.505 -7.529 1.00 95.75 87 ASN A CA 1
ATOM 655 C C . ASN A 1 87 ? -2.706 3.488 -8.828 1.00 95.75 87 ASN A C 1
ATOM 657 O O . ASN A 1 87 ? -3.265 3.527 -9.925 1.00 95.75 87 ASN A O 1
ATOM 661 N N . ARG A 1 88 ? -1.372 3.448 -8.737 1.00 93.56 88 ARG A N 1
ATOM 662 C CA . ARG A 1 88 ? -0.510 3.427 -9.921 1.00 93.56 88 ARG A CA 1
ATOM 663 C C . ARG A 1 88 ? -0.559 2.068 -10.608 1.00 93.56 88 ARG A C 1
ATOM 665 O O . ARG A 1 88 ? -0.518 1.019 -9.968 1.00 93.56 88 ARG A O 1
ATOM 672 N N . SER A 1 89 ? -0.534 2.083 -11.940 1.00 92.50 89 SER A N 1
ATOM 673 C CA . SER A 1 89 ? -0.386 0.862 -12.737 1.00 92.50 89 SER A CA 1
ATOM 674 C C . SER A 1 89 ? 0.814 0.049 -12.247 1.00 92.50 89 SER A C 1
ATOM 676 O O . SER A 1 89 ? 1.901 0.601 -12.046 1.00 92.50 89 SER A O 1
ATOM 678 N N . LYS A 1 90 ? 0.599 -1.254 -12.028 1.00 95.25 90 LYS A N 1
ATOM 679 C CA . LYS A 1 90 ? 1.608 -2.213 -11.549 1.00 95.25 90 LYS A CA 1
ATOM 680 C C . LYS A 1 90 ? 2.208 -1.891 -10.174 1.00 95.25 90 LYS A C 1
ATOM 682 O O . LYS A 1 90 ? 3.290 -2.378 -9.857 1.00 95.25 90 LYS A O 1
ATOM 687 N N . SER A 1 91 ? 1.505 -1.111 -9.350 1.00 96.38 91 SER A N 1
ATOM 688 C CA . SER A 1 91 ? 1.934 -0.791 -7.985 1.00 96.38 91 SER A CA 1
ATOM 689 C C . SER A 1 91 ? 2.226 -2.048 -7.163 1.00 96.38 91 SER A C 1
ATOM 691 O O . SER A 1 91 ? 3.322 -2.186 -6.625 1.00 96.38 91 SER A O 1
ATOM 693 N N . GLN A 1 92 ? 1.318 -3.029 -7.196 1.00 96.88 92 GLN A N 1
ATOM 694 C CA . GLN A 1 92 ? 1.513 -4.343 -6.575 1.00 96.88 92 GLN A CA 1
ATOM 695 C C . GLN A 1 92 ? 2.849 -4.999 -6.974 1.00 96.88 92 GLN A C 1
ATOM 697 O O . GLN A 1 92 ? 3.576 -5.500 -6.121 1.00 96.88 92 GLN A O 1
ATOM 702 N N . LEU A 1 93 ? 3.205 -4.970 -8.264 1.00 96.81 93 LEU A N 1
ATOM 703 C CA . LEU A 1 93 ? 4.443 -5.582 -8.756 1.00 96.81 93 LEU A CA 1
ATOM 704 C C . LEU A 1 93 ? 5.687 -4.844 -8.256 1.00 96.81 93 LEU A C 1
ATOM 706 O O . LEU A 1 93 ? 6.678 -5.485 -7.920 1.00 96.81 93 LEU A O 1
ATOM 710 N N . ARG A 1 94 ? 5.639 -3.509 -8.179 1.00 96.81 94 ARG A N 1
ATOM 711 C CA . ARG A 1 94 ? 6.734 -2.711 -7.615 1.00 96.81 94 ARG A CA 1
ATOM 712 C C . ARG A 1 94 ? 6.911 -2.963 -6.119 1.00 96.81 94 ARG A C 1
ATOM 714 O O . ARG A 1 94 ? 8.045 -3.113 -5.684 1.00 96.81 94 ARG A O 1
ATOM 721 N N . ILE A 1 95 ? 5.823 -3.097 -5.356 1.00 96.94 95 ILE A N 1
ATOM 722 C CA . ILE A 1 95 ? 5.866 -3.472 -3.928 1.00 96.94 95 ILE A CA 1
ATOM 723 C C . ILE A 1 95 ? 6.534 -4.837 -3.742 1.00 96.94 95 ILE A C 1
ATOM 725 O O . ILE A 1 95 ? 7.441 -4.976 -2.919 1.00 96.94 95 ILE A O 1
ATOM 729 N N . ILE A 1 96 ? 6.123 -5.829 -4.537 1.00 95.88 96 ILE A N 1
ATOM 730 C CA . ILE A 1 96 ? 6.709 -7.174 -4.525 1.00 95.88 96 ILE A CA 1
ATOM 731 C C . ILE A 1 96 ? 8.200 -7.125 -4.862 1.00 95.88 96 ILE A C 1
ATOM 733 O O . ILE A 1 96 ? 9.012 -7.709 -4.150 1.00 95.88 96 ILE A O 1
ATOM 737 N N . TYR A 1 97 ? 8.569 -6.447 -5.950 1.00 94.50 97 TYR A N 1
ATOM 738 C CA . TYR A 1 97 ? 9.960 -6.376 -6.389 1.00 94.50 97 TYR A CA 1
ATOM 739 C C . TYR A 1 97 ? 10.844 -5.662 -5.362 1.00 94.50 97 TYR A C 1
ATOM 741 O O . TYR A 1 97 ? 11.932 -6.140 -5.049 1.00 94.50 97 TYR A O 1
ATOM 749 N N . ASN A 1 98 ? 10.354 -4.564 -4.783 1.00 94.44 98 ASN A N 1
ATOM 750 C CA . ASN A 1 98 ? 11.084 -3.813 -3.768 1.00 94.44 98 ASN A CA 1
ATOM 751 C C . ASN A 1 98 ? 11.341 -4.654 -2.507 1.00 94.44 98 ASN A C 1
ATOM 753 O O . ASN A 1 98 ? 12.403 -4.555 -1.907 1.00 94.44 98 ASN A O 1
ATOM 757 N N . PHE A 1 99 ? 10.413 -5.541 -2.133 1.00 93.06 99 PHE A N 1
ATOM 758 C CA . PHE A 1 99 ? 10.622 -6.486 -1.030 1.00 93.06 99 PHE A CA 1
ATOM 759 C C . PHE A 1 99 ? 11.741 -7.506 -1.297 1.00 93.06 99 PHE A C 1
ATOM 761 O O . PHE A 1 99 ? 12.353 -8.001 -0.355 1.00 93.06 99 PHE A O 1
ATOM 768 N N . MET A 1 100 ? 12.028 -7.833 -2.562 1.00 88.62 100 MET A N 1
ATOM 769 C CA . MET A 1 100 ? 13.124 -8.747 -2.911 1.00 88.62 100 MET A CA 1
ATOM 770 C C . MET A 1 100 ? 14.513 -8.104 -2.770 1.00 88.62 100 MET A C 1
ATOM 772 O O . MET A 1 100 ? 15.512 -8.808 -2.899 1.00 88.62 100 MET A O 1
ATOM 776 N N . SER A 1 101 ? 14.585 -6.789 -2.547 1.00 87.44 101 SER A N 1
ATOM 777 C CA . SER A 1 101 ? 15.836 -6.054 -2.356 1.00 87.44 101 SER A CA 1
ATOM 778 C C . SER A 1 101 ? 16.201 -5.958 -0.872 1.00 87.44 101 SER A C 1
ATOM 780 O O . SER A 1 101 ? 15.329 -5.875 -0.009 1.00 87.44 101 SER A O 1
ATOM 782 N N . GLU A 1 102 ? 17.498 -5.967 -0.566 1.00 85.12 102 GLU A N 1
ATOM 783 C CA . GLU A 1 102 ? 17.995 -5.754 0.797 1.00 85.12 102 GLU A CA 1
ATOM 784 C C . GLU A 1 102 ? 17.901 -4.267 1.158 1.00 85.12 102 GLU A C 1
ATOM 786 O O . GLU A 1 102 ? 18.505 -3.429 0.491 1.00 85.12 102 GLU A O 1
ATOM 791 N N . GLN A 1 103 ? 17.136 -3.939 2.199 1.00 89.38 103 GLN A N 1
ATOM 792 C CA . GLN A 1 103 ? 16.926 -2.570 2.679 1.00 89.38 103 GLN A CA 1
ATOM 793 C C . GLN A 1 103 ? 16.404 -2.569 4.117 1.00 89.38 103 GLN A C 1
ATOM 795 O O . GLN A 1 103 ? 15.953 -3.606 4.622 1.00 89.38 103 GLN A O 1
ATOM 800 N N . THR A 1 104 ? 16.453 -1.419 4.789 1.00 93.19 104 THR A N 1
ATOM 801 C CA . THR A 1 104 ? 15.937 -1.306 6.158 1.00 93.19 104 THR A CA 1
ATOM 802 C C . THR A 1 104 ? 14.399 -1.241 6.183 1.00 93.19 104 THR A C 1
ATOM 804 O O . THR A 1 104 ? 13.764 -0.898 5.175 1.00 93.19 104 THR A O 1
ATOM 807 N N . PRO A 1 105 ? 13.754 -1.570 7.320 1.00 91.06 105 PRO A N 1
ATOM 808 C CA . PRO A 1 105 ? 12.306 -1.411 7.475 1.00 91.06 105 PRO A CA 1
ATOM 809 C C . PRO A 1 105 ? 11.817 0.023 7.219 1.00 91.06 105 PRO A C 1
ATOM 811 O O . PRO A 1 105 ? 10.737 0.220 6.660 1.00 91.06 105 PRO A O 1
ATOM 814 N N . GLU A 1 106 ? 12.620 1.024 7.574 1.00 94.25 106 GLU A N 1
ATOM 815 C CA . GLU A 1 106 ? 12.311 2.442 7.378 1.00 94.25 106 GLU A CA 1
ATOM 816 C C . GLU A 1 106 ? 12.312 2.797 5.888 1.00 94.25 106 GLU A C 1
ATOM 818 O O . GLU A 1 106 ? 11.354 3.385 5.389 1.00 94.25 106 GLU A O 1
ATOM 823 N N . GLU A 1 107 ? 13.331 2.360 5.144 1.00 95.44 107 GLU A N 1
ATOM 824 C CA . GLU A 1 107 ? 13.402 2.545 3.690 1.00 95.44 107 GLU A CA 1
ATOM 825 C C . GLU A 1 107 ? 12.239 1.843 2.975 1.00 95.44 107 GLU A C 1
ATOM 827 O O . GLU A 1 107 ? 11.683 2.368 2.008 1.00 95.44 107 GLU A O 1
ATOM 832 N N . TYR A 1 108 ? 11.829 0.668 3.467 1.00 95.44 108 TYR A N 1
ATOM 833 C CA . TYR A 1 108 ? 10.665 -0.053 2.942 1.00 95.44 108 TYR A CA 1
ATOM 834 C C . TYR A 1 108 ? 9.365 0.691 3.196 1.00 95.44 108 TYR A C 1
ATOM 836 O O . TYR A 1 108 ? 8.536 0.808 2.296 1.00 95.44 108 TYR A O 1
ATOM 844 N N . THR A 1 109 ? 9.212 1.242 4.393 1.00 96.31 109 THR A N 1
ATOM 845 C CA . THR A 1 109 ? 8.042 2.036 4.762 1.00 96.31 109 THR A CA 1
ATOM 846 C C . THR A 1 109 ? 7.928 3.288 3.898 1.00 96.31 109 THR A C 1
ATOM 848 O O . THR A 1 109 ? 6.870 3.533 3.320 1.00 96.31 109 THR A O 1
ATOM 851 N N . GLU A 1 110 ? 9.025 4.024 3.713 1.00 97.19 110 GLU A N 1
ATOM 852 C CA . GLU A 1 110 ? 9.059 5.208 2.848 1.00 97.19 110 GLU A CA 1
ATOM 853 C C . GLU A 1 110 ? 8.773 4.872 1.381 1.00 97.19 110 GLU A C 1
ATOM 855 O O . GLU A 1 110 ? 8.050 5.602 0.693 1.00 97.19 110 GLU A O 1
ATOM 860 N N . PHE A 1 111 ? 9.291 3.742 0.892 1.00 96.94 111 PHE A N 1
ATOM 861 C CA . PHE A 1 111 ? 8.962 3.253 -0.441 1.00 96.94 111 PHE A CA 1
ATOM 862 C C . PHE A 1 111 ? 7.465 2.953 -0.576 1.00 96.94 111 PHE A C 1
ATOM 864 O O . PHE A 1 111 ? 6.829 3.453 -1.505 1.00 96.94 111 PHE A O 1
ATOM 871 N N . VAL A 1 112 ? 6.894 2.165 0.343 1.00 97.19 112 VAL A N 1
ATOM 872 C CA . VAL A 1 112 ? 5.472 1.786 0.326 1.00 97.19 112 VAL A CA 1
ATOM 873 C C . VAL A 1 112 ? 4.596 3.034 0.373 1.00 97.19 112 VAL A C 1
ATOM 875 O O . VAL A 1 112 ? 3.717 3.186 -0.474 1.00 97.19 112 VAL A O 1
ATOM 878 N N . LYS A 1 113 ? 4.889 3.971 1.276 1.00 97.25 113 LYS A N 1
ATOM 879 C CA . LYS A 1 113 ? 4.203 5.262 1.369 1.00 97.25 113 LYS A CA 1
ATOM 880 C C . LYS A 1 113 ? 4.207 6.010 0.033 1.00 97.25 113 LYS A C 1
ATOM 882 O O . LYS A 1 113 ? 3.154 6.400 -0.467 1.00 97.25 113 LYS A O 1
ATOM 887 N N . ARG A 1 114 ? 5.377 6.167 -0.597 1.00 96.69 114 ARG A N 1
ATOM 888 C CA . ARG A 1 114 ? 5.508 6.831 -1.909 1.00 96.69 114 ARG A CA 1
ATOM 889 C C . ARG A 1 114 ? 4.789 6.074 -3.027 1.00 96.69 114 ARG A C 1
ATOM 891 O O . ARG A 1 114 ? 4.346 6.683 -4.002 1.00 96.69 114 ARG A O 1
ATOM 898 N N . GLU A 1 115 ? 4.738 4.751 -2.933 1.00 96.62 115 GLU A N 1
ATOM 899 C CA . GLU A 1 115 ? 4.113 3.887 -3.928 1.00 96.62 115 GLU A CA 1
ATOM 900 C C . GLU A 1 115 ? 2.584 3.964 -3.892 1.00 96.62 115 GLU A C 1
ATOM 902 O O . GLU A 1 115 ? 1.960 4.002 -4.956 1.00 96.62 115 GLU A O 1
ATOM 907 N N . TYR A 1 116 ? 1.994 4.070 -2.700 1.00 96.56 116 TYR A N 1
ATOM 908 C CA . TYR A 1 116 ? 0.573 4.373 -2.528 1.00 96.56 116 TYR A CA 1
ATOM 909 C C . TYR A 1 116 ? 0.248 5.830 -2.885 1.00 96.56 116 TYR A C 1
ATOM 911 O O . TYR A 1 116 ? -0.688 6.077 -3.650 1.00 96.56 116 TYR A O 1
ATOM 919 N N . GLY A 1 117 ? 1.050 6.782 -2.399 1.00 95.88 117 GLY A N 1
ATOM 920 C CA . GLY A 1 117 ? 0.826 8.213 -2.587 1.00 95.88 117 GLY A CA 1
ATOM 921 C C . GLY A 1 117 ? -0.447 8.693 -1.889 1.00 95.88 117 GLY A C 1
ATOM 922 O O . GLY A 1 117 ? -0.780 8.222 -0.806 1.00 95.88 117 GLY A O 1
ATOM 923 N N . THR A 1 118 ? -1.171 9.610 -2.533 1.00 96.19 118 THR A N 1
ATOM 924 C CA . THR A 1 118 ? -2.456 10.122 -2.038 1.00 96.19 118 THR A CA 1
ATOM 925 C C . THR A 1 118 ? -3.582 9.702 -2.969 1.00 96.19 118 THR A C 1
ATOM 927 O O . THR A 1 118 ? -3.497 9.889 -4.187 1.00 96.19 118 THR A O 1
ATOM 930 N N . GLY A 1 119 ? -4.661 9.164 -2.413 1.00 94.94 119 GLY A N 1
ATOM 931 C CA . GLY A 1 119 ? -5.826 8.768 -3.187 1.00 94.94 119 GLY A CA 1
ATOM 932 C C . GLY A 1 119 ? -6.827 7.946 -2.393 1.00 94.94 119 GLY A C 1
ATOM 933 O O . GLY A 1 119 ? -6.814 7.905 -1.167 1.00 94.94 119 GLY A O 1
ATOM 934 N N . GLY A 1 120 ? -7.716 7.291 -3.128 1.00 93.50 120 GLY A N 1
ATOM 935 C CA . GLY A 1 120 ? -8.656 6.341 -2.563 1.00 93.50 120 GLY A CA 1
ATOM 936 C C . GLY A 1 120 ? -9.067 5.289 -3.579 1.00 93.50 120 GLY A C 1
ATOM 937 O O . GLY A 1 120 ? -8.762 5.411 -4.772 1.00 93.50 120 GLY A O 1
ATOM 938 N N . LYS A 1 121 ? -9.717 4.237 -3.088 1.00 93.44 121 LYS A N 1
ATOM 939 C CA . LYS A 1 121 ? -10.152 3.079 -3.865 1.00 93.44 121 LYS A CA 1
ATOM 940 C C . LYS A 1 121 ? -11.355 2.411 -3.199 1.00 93.44 121 LYS A C 1
ATOM 942 O O . LYS A 1 121 ? -11.362 2.219 -1.988 1.00 93.44 121 LYS A O 1
ATOM 947 N N . GLY A 1 122 ? -12.358 2.064 -3.999 1.00 92.25 122 GLY A N 1
ATOM 948 C CA . GLY A 1 122 ? -13.506 1.274 -3.555 1.00 92.25 122 GLY A CA 1
ATOM 949 C C . GLY A 1 122 ? -13.257 -0.222 -3.738 1.00 92.25 122 GLY A C 1
ATOM 950 O O . GLY A 1 122 ? -12.587 -0.626 -4.692 1.00 92.25 122 GLY A O 1
ATOM 951 N N . PHE A 1 123 ? -13.803 -1.031 -2.837 1.00 92.19 123 PHE A N 1
ATOM 952 C CA . PHE A 1 123 ? -13.755 -2.489 -2.878 1.00 92.19 123 PHE A CA 1
ATOM 953 C C . PHE A 1 123 ? -15.134 -3.067 -2.574 1.00 92.19 123 PHE A C 1
ATOM 955 O O . PHE A 1 123 ? -15.884 -2.497 -1.790 1.00 92.19 123 PHE A O 1
ATOM 962 N N . GLU A 1 124 ? -15.427 -4.229 -3.146 1.00 92.44 124 GLU A N 1
ATOM 963 C CA . GLU A 1 124 ? -16.548 -5.076 -2.746 1.00 92.44 124 GLU A CA 1
ATOM 964 C C . GLU A 1 124 ? -15.960 -6.427 -2.330 1.00 92.44 124 GLU A C 1
ATOM 966 O O . GLU A 1 124 ? -15.387 -7.136 -3.158 1.00 92.44 124 GLU A O 1
ATOM 971 N N . ILE A 1 125 ? -16.025 -6.753 -1.038 1.00 89.50 125 ILE A N 1
ATOM 972 C CA . ILE A 1 125 ? -15.446 -7.972 -0.459 1.00 89.50 125 ILE A CA 1
ATOM 973 C C . ILE A 1 125 ? -16.550 -8.670 0.331 1.00 89.50 125 ILE A C 1
ATOM 975 O O . ILE A 1 125 ? -17.164 -8.075 1.214 1.00 89.50 125 ILE A O 1
ATOM 979 N N . ASN A 1 126 ? -16.831 -9.934 0.003 1.00 87.69 126 ASN A N 1
ATOM 980 C CA . ASN A 1 126 ? -17.904 -10.725 0.623 1.00 87.69 126 ASN A CA 1
ATOM 981 C C . ASN A 1 126 ? -19.296 -10.049 0.584 1.00 87.69 126 ASN A C 1
ATOM 983 O O . ASN A 1 126 ? -20.100 -10.225 1.497 1.00 87.69 126 ASN A O 1
ATOM 987 N N . GLY A 1 127 ? -19.585 -9.270 -0.467 1.00 84.88 127 GLY A N 1
ATOM 988 C CA . GLY A 1 127 ? -20.849 -8.537 -0.625 1.00 84.88 127 GLY A CA 1
ATOM 989 C C . GLY A 1 127 ? -20.980 -7.287 0.253 1.00 84.88 127 GLY A C 1
ATOM 990 O O . GLY A 1 127 ? -22.055 -6.693 0.301 1.00 84.88 127 GLY A O 1
ATOM 991 N N . MET A 1 128 ? -19.910 -6.889 0.948 1.00 86.31 128 MET A N 1
ATOM 992 C CA . MET A 1 128 ? -19.807 -5.615 1.654 1.00 86.31 128 MET A CA 1
ATOM 993 C C . MET A 1 128 ? -18.914 -4.658 0.873 1.00 86.31 128 MET A C 1
ATOM 995 O O . MET A 1 128 ? -17.867 -5.040 0.349 1.00 86.31 128 MET A O 1
ATOM 999 N N . GLU A 1 129 ? -19.327 -3.399 0.821 1.00 88.88 129 GLU A N 1
ATOM 1000 C CA . GLU A 1 129 ? -18.574 -2.341 0.163 1.00 88.88 129 GLU A CA 1
ATOM 1001 C C . GLU A 1 129 ? -17.625 -1.681 1.161 1.00 88.88 129 GLU A C 1
ATOM 1003 O O . GLU A 1 129 ? -17.992 -1.433 2.310 1.00 88.88 129 GLU A O 1
ATOM 1008 N N . TYR A 1 130 ? -16.411 -1.379 0.716 1.00 90.31 130 TYR A N 1
ATOM 1009 C CA . TYR A 1 130 ? -15.387 -0.708 1.504 1.00 90.31 130 TYR A CA 1
ATOM 1010 C C . TYR A 1 130 ? -14.814 0.468 0.726 1.00 90.31 130 TYR A C 1
ATOM 1012 O O . TYR A 1 130 ? -14.448 0.349 -0.445 1.00 90.31 130 TYR A O 1
ATOM 1020 N N . SER A 1 131 ? -14.679 1.597 1.408 1.00 91.75 131 SER A N 1
ATOM 1021 C CA . SER A 1 131 ? -13.995 2.782 0.910 1.00 91.75 131 SER A CA 1
ATOM 1022 C C . SER A 1 131 ? -12.627 2.889 1.570 1.00 91.75 131 SER A C 1
ATOM 1024 O O . SER A 1 131 ? -12.528 2.998 2.793 1.00 91.75 131 SER A O 1
ATOM 1026 N N . VAL A 1 132 ? -11.571 2.878 0.763 1.00 93.81 132 VAL A N 1
ATOM 1027 C CA . VAL A 1 132 ? -10.186 3.020 1.218 1.00 93.81 132 VAL A CA 1
ATOM 1028 C C . VAL A 1 132 ? -9.667 4.393 0.823 1.00 93.81 132 VAL A C 1
ATOM 1030 O O . VAL A 1 132 ? -9.803 4.792 -0.332 1.00 93.81 132 VAL A O 1
ATOM 1033 N N . TRP A 1 133 ? -9.037 5.088 1.760 1.00 94.38 133 TRP A N 1
ATOM 1034 C CA . TRP A 1 133 ? -8.344 6.354 1.544 1.00 94.38 133 TRP A CA 1
ATOM 1035 C C . TRP A 1 133 ? -6.918 6.241 2.057 1.00 94.38 133 TRP A C 1
ATOM 1037 O O . TRP A 1 133 ? -6.669 5.598 3.072 1.00 94.38 133 TRP A O 1
ATOM 1047 N N . PHE A 1 134 ? -5.974 6.852 1.363 1.00 95.19 134 PHE A N 1
ATOM 1048 C CA . PHE A 1 134 ? -4.583 6.895 1.786 1.00 95.19 134 PHE A CA 1
ATOM 1049 C C . PHE A 1 134 ? -3.977 8.249 1.448 1.00 95.19 134 PHE A C 1
ATOM 1051 O O . PHE A 1 134 ? -4.276 8.839 0.407 1.00 95.19 134 PHE A O 1
ATOM 1058 N N . ASP A 1 135 ? -3.148 8.746 2.355 1.00 93.69 135 ASP A N 1
ATOM 1059 C CA . ASP A 1 135 ? -2.478 10.037 2.256 1.00 93.69 135 ASP A CA 1
ATOM 1060 C C . ASP A 1 135 ? -1.136 10.018 3.003 1.00 93.69 135 ASP A C 1
ATOM 1062 O O . ASP A 1 135 ? -0.653 8.984 3.455 1.00 93.69 135 ASP A O 1
ATOM 1066 N N . GLU A 1 136 ? -0.512 11.178 3.178 1.00 93.25 136 GLU A N 1
ATOM 1067 C CA . GLU A 1 136 ? 0.772 11.299 3.874 1.00 93.25 136 GLU A CA 1
ATOM 1068 C C . GLU A 1 136 ? 0.799 10.697 5.296 1.00 93.25 136 GLU A C 1
ATOM 1070 O O . GLU A 1 136 ? 1.884 10.369 5.786 1.00 93.25 136 GLU A O 1
ATOM 1075 N N . THR A 1 137 ? -0.356 10.533 5.951 1.00 89.12 137 THR A N 1
ATOM 1076 C CA . THR A 1 137 ? -0.486 10.055 7.336 1.00 89.12 137 THR A CA 1
ATOM 1077 C C . THR A 1 137 ? -0.638 8.541 7.453 1.00 89.12 137 THR A C 1
ATOM 1079 O O . THR A 1 137 ? -0.132 7.960 8.414 1.00 89.12 137 THR A O 1
ATOM 1082 N N . GLY A 1 138 ? -1.292 7.889 6.491 1.00 89.69 138 GLY A N 1
ATOM 1083 C CA . GLY A 1 138 ? -1.531 6.450 6.539 1.00 89.69 138 GLY A CA 1
ATOM 1084 C C . GLY A 1 138 ? -2.663 5.994 5.629 1.00 89.69 138 GLY A C 1
ATOM 1085 O O . GLY A 1 138 ? -3.042 6.683 4.681 1.00 89.69 138 GLY A O 1
ATOM 1086 N N . LEU A 1 139 ? -3.204 4.817 5.941 1.00 92.94 139 LEU A N 1
ATOM 1087 C CA . LEU A 1 139 ? -4.284 4.166 5.208 1.00 92.94 139 LEU A CA 1
ATOM 1088 C C . LEU A 1 139 ? -5.521 4.023 6.099 1.00 92.94 139 LEU A C 1
ATOM 1090 O O . LEU A 1 139 ? -5.450 3.536 7.224 1.00 92.94 139 LEU A O 1
ATOM 1094 N N . GLN A 1 140 ? -6.669 4.439 5.579 1.00 92.31 140 GLN A N 1
ATOM 1095 C CA . GLN A 1 140 ? -7.973 4.361 6.223 1.00 92.31 140 GLN A CA 1
ATOM 1096 C C . GLN A 1 140 ? -8.885 3.445 5.417 1.00 92.31 140 GLN A C 1
ATOM 1098 O O . GLN A 1 140 ? -8.999 3.607 4.204 1.00 92.31 140 GLN A O 1
ATOM 1103 N N . ILE A 1 141 ? -9.568 2.519 6.085 1.00 90.81 141 ILE A N 1
ATOM 1104 C CA . ILE A 1 141 ? -10.625 1.696 5.483 1.00 90.81 141 ILE A CA 1
ATOM 1105 C C . ILE A 1 141 ? -11.903 1.970 6.259 1.00 90.81 141 ILE A C 1
ATOM 1107 O O . ILE A 1 141 ? -11.891 1.945 7.488 1.00 90.81 141 ILE A O 1
ATOM 1111 N N . ALA A 1 142 ? -12.986 2.239 5.541 1.00 87.75 142 ALA A N 1
ATOM 1112 C CA . ALA A 1 142 ? -14.322 2.406 6.089 1.00 87.75 142 ALA A CA 1
ATOM 1113 C C . ALA A 1 142 ? -15.286 1.452 5.382 1.00 87.75 142 ALA A C 1
ATOM 1115 O O . ALA A 1 142 ? -15.192 1.271 4.166 1.00 87.75 142 ALA A O 1
ATOM 1116 N N . VAL A 1 143 ? -16.223 0.866 6.122 1.00 85.88 143 VAL A N 1
ATOM 1117 C CA . VAL A 1 143 ? -17.351 0.134 5.525 1.00 85.88 143 VAL A CA 1
ATOM 1118 C C . VAL A 1 143 ? -18.301 1.137 4.859 1.00 85.88 143 VAL A C 1
ATOM 1120 O O . VAL A 1 143 ? -18.553 2.203 5.409 1.00 85.88 143 VAL A O 1
ATOM 1123 N N . GLY A 1 144 ? -18.843 0.813 3.688 1.00 74.88 144 GLY A N 1
ATOM 1124 C CA . GLY A 1 144 ? -19.865 1.598 2.996 1.00 74.88 144 GLY A CA 1
ATOM 1125 C C . GLY A 1 144 ? -19.357 2.755 2.126 1.00 74.88 144 GLY A C 1
ATOM 1126 O O . GLY A 1 144 ? -18.164 2.924 1.860 1.00 74.88 144 GLY A O 1
ATOM 1127 N N . HIS A 1 145 ? -20.322 3.543 1.641 1.00 56.69 145 HIS A N 1
ATOM 1128 C CA . HIS A 1 145 ? -20.160 4.474 0.521 1.00 56.69 145 HIS A CA 1
ATOM 1129 C C . HIS A 1 145 ? -19.924 5.957 0.894 1.00 56.69 145 HIS A C 1
ATOM 1131 O O . HIS A 1 145 ? -19.610 6.741 -0.005 1.00 56.69 145 HIS A O 1
ATOM 1137 N N . THR A 1 146 ? -20.077 6.401 2.158 1.00 47.72 146 THR A N 1
ATOM 1138 C CA . THR A 1 146 ? -20.137 7.861 2.429 1.00 47.72 146 THR A CA 1
ATOM 1139 C C . THR A 1 146 ? -19.735 8.331 3.833 1.00 47.72 146 THR A C 1
ATOM 1141 O O . THR A 1 146 ? -19.991 7.684 4.837 1.00 47.72 146 THR A O 1
ATOM 1144 N N . VAL A 1 147 ? -19.184 9.552 3.891 1.00 45.41 147 VAL A N 1
ATOM 1145 C CA . VAL A 1 147 ? -18.681 10.277 5.082 1.00 45.41 147 VAL A CA 1
ATOM 1146 C C . VAL A 1 147 ? -19.805 10.828 5.994 1.00 45.41 147 VAL A C 1
ATOM 1148 O O . VAL A 1 147 ? -19.527 11.439 7.022 1.00 45.41 147 VAL A O 1
ATOM 1151 N N . THR A 1 148 ? -21.080 10.638 5.638 1.00 45.25 148 THR A N 1
ATOM 1152 C CA . THR A 1 148 ? -22.245 11.183 6.367 1.00 45.25 148 THR A CA 1
ATOM 1153 C C . THR A 1 148 ? -22.867 10.237 7.389 1.00 45.25 148 THR A C 1
ATOM 1155 O O . THR A 1 148 ? -23.595 10.715 8.257 1.00 45.25 148 THR A O 1
ATOM 1158 N N . ASP A 1 149 ? -22.555 8.941 7.345 1.00 44.94 149 ASP A N 1
ATOM 1159 C CA . ASP A 1 149 ? -23.029 7.997 8.354 1.00 44.94 149 ASP A CA 1
ATOM 1160 C C . ASP A 1 149 ? -21.993 7.903 9.470 1.00 44.94 149 ASP A C 1
ATOM 1162 O O . ASP A 1 149 ? -20.900 7.359 9.325 1.00 44.94 149 ASP A O 1
ATOM 1166 N N . GLN A 1 150 ? -22.332 8.505 10.605 1.00 48.06 150 GLN A N 1
ATOM 1167 C CA . GLN A 1 150 ? -21.483 8.614 11.793 1.00 48.06 150 GLN A CA 1
ATOM 1168 C C . GLN A 1 150 ? -21.278 7.267 12.522 1.00 48.06 150 GLN A C 1
ATOM 1170 O O . GLN A 1 150 ? -20.797 7.265 13.649 1.00 48.06 150 GLN A O 1
ATOM 1175 N N . ILE A 1 151 ? -21.630 6.141 11.888 1.00 50.81 151 ILE A N 1
ATOM 1176 C CA . ILE A 1 151 ? -21.586 4.775 12.432 1.00 50.81 151 ILE A CA 1
ATOM 1177 C C . ILE A 1 151 ? -21.088 3.821 11.334 1.00 50.81 151 ILE A C 1
ATOM 1179 O O . ILE A 1 151 ? -21.796 2.918 10.896 1.00 50.81 151 ILE A O 1
ATOM 1183 N N . LEU A 1 152 ? -19.905 4.089 10.788 1.00 58.97 152 LEU A N 1
ATOM 1184 C CA . LEU A 1 152 ? -19.236 3.148 9.892 1.00 58.97 152 LEU A CA 1
ATOM 1185 C C . LEU A 1 152 ? -17.934 2.745 10.560 1.00 58.97 152 LEU A C 1
ATOM 1187 O O . LEU A 1 152 ? -17.137 3.620 10.909 1.00 58.97 152 LEU A O 1
ATOM 1191 N N . ASP A 1 153 ? -17.747 1.438 10.735 1.00 66.88 153 ASP A N 1
ATOM 1192 C CA . ASP A 1 153 ? -16.513 0.856 11.243 1.00 66.88 153 ASP A CA 1
ATOM 1193 C C . ASP A 1 153 ? -15.339 1.375 10.410 1.00 66.88 153 ASP A C 1
ATOM 1195 O O . ASP A 1 153 ? -15.344 1.294 9.174 1.00 66.88 153 ASP A O 1
ATOM 1199 N N . LYS A 1 154 ? -14.352 1.962 11.090 1.00 77.94 154 LYS A N 1
ATOM 1200 C CA . LYS A 1 154 ? -13.150 2.532 10.479 1.00 77.94 154 LYS A CA 1
ATOM 1201 C C . LYS A 1 154 ? -11.919 1.906 11.098 1.00 77.94 154 LYS A C 1
ATOM 1203 O O . LYS A 1 154 ? -11.804 1.823 12.317 1.00 77.94 154 LYS A O 1
ATOM 1208 N N . VAL A 1 1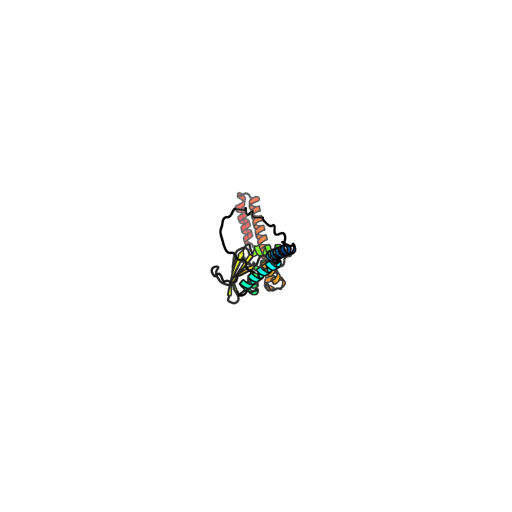55 ? -10.961 1.552 10.255 1.00 86.75 155 VAL A N 1
ATOM 1209 C CA . VAL A 1 155 ? -9.606 1.211 10.686 1.00 86.75 155 VAL A CA 1
ATOM 1210 C C . VAL A 1 155 ? -8.641 2.230 10.103 1.00 86.75 155 VAL A C 1
ATOM 1212 O O . VAL A 1 155 ? -8.737 2.594 8.930 1.00 86.75 155 VAL A O 1
ATOM 1215 N N . PHE A 1 156 ? -7.726 2.702 10.942 1.00 89.56 156 PHE A N 1
ATOM 1216 C CA . PHE A 1 156 ? -6.577 3.496 10.533 1.00 89.56 156 PHE A CA 1
ATOM 1217 C C . PHE A 1 156 ? -5.323 2.649 10.721 1.00 89.56 156 PHE A C 1
ATOM 1219 O O . PHE A 1 156 ? -5.134 2.047 11.777 1.00 89.56 156 PHE A O 1
ATOM 1226 N N . LEU A 1 157 ? -4.481 2.617 9.698 1.00 91.69 157 LEU A N 1
ATOM 1227 C CA . LEU A 1 157 ? -3.191 1.949 9.694 1.00 91.69 157 LEU A CA 1
ATOM 1228 C C . LEU A 1 157 ? -2.128 3.006 9.418 1.00 91.69 157 LEU A C 1
ATOM 1230 O O . LEU A 1 157 ? -2.193 3.709 8.404 1.00 91.69 157 LEU A O 1
ATOM 1234 N N . SER A 1 158 ? -1.144 3.113 10.309 1.00 94.25 158 SER A N 1
ATOM 1235 C CA . SER A 1 158 ? 0.034 3.928 10.028 1.00 94.25 158 SER A CA 1
ATOM 1236 C C . SER A 1 158 ? 0.827 3.323 8.864 1.00 94.25 158 SER A C 1
ATOM 1238 O O . SER A 1 158 ? 0.677 2.144 8.537 1.00 94.25 158 SER A O 1
ATOM 1240 N N . TRP A 1 159 ? 1.707 4.103 8.233 1.00 97.06 159 TRP A N 1
ATOM 1241 C CA . TRP A 1 159 ? 2.568 3.562 7.177 1.00 97.06 159 TRP A CA 1
ATOM 1242 C C . TRP A 1 159 ? 3.476 2.424 7.667 1.00 97.06 159 TRP A C 1
ATOM 1244 O O . TRP A 1 159 ? 3.756 1.512 6.891 1.00 97.06 159 TRP A O 1
ATOM 1254 N N . GLU A 1 160 ? 3.865 2.439 8.944 1.00 95.38 160 GLU A N 1
ATOM 1255 C CA . GLU A 1 160 ? 4.605 1.352 9.594 1.00 95.38 160 GLU A CA 1
ATOM 1256 C C . GLU A 1 160 ? 3.747 0.082 9.735 1.00 95.38 160 GLU A C 1
ATOM 1258 O O . GLU A 1 160 ? 4.211 -1.014 9.421 1.00 95.38 160 GLU A O 1
ATOM 1263 N N . ASP A 1 161 ? 2.468 0.216 10.106 1.00 93.94 161 ASP A N 1
ATOM 1264 C CA . ASP A 1 161 ? 1.543 -0.925 10.178 1.00 93.94 161 ASP A CA 1
ATOM 1265 C C . ASP A 1 161 ? 1.278 -1.518 8.789 1.00 93.94 161 ASP A C 1
ATOM 1267 O O . ASP 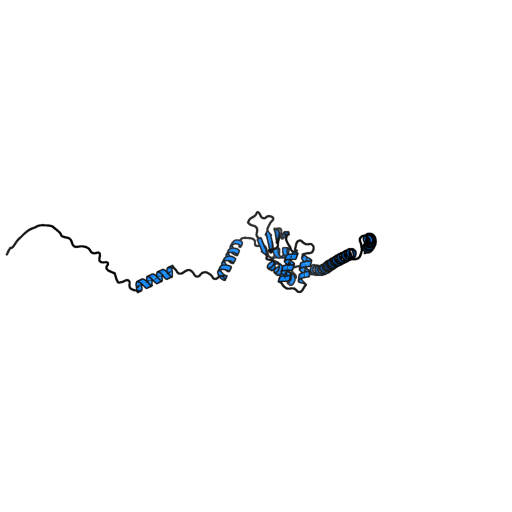A 1 161 ? 1.296 -2.738 8.607 1.00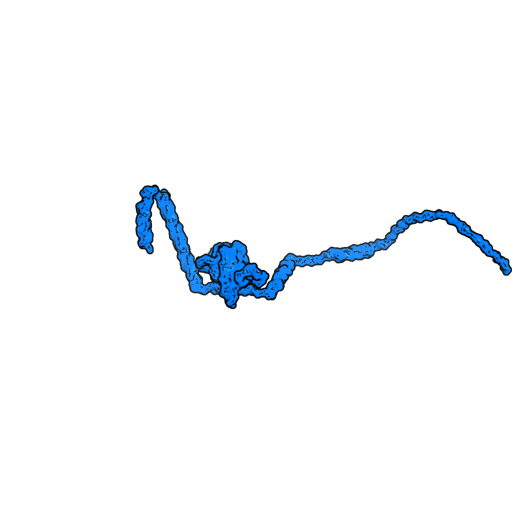 93.94 161 ASP A O 1
ATOM 1271 N N . VAL A 1 162 ? 1.059 -0.659 7.786 1.00 96.62 162 VAL A N 1
ATOM 1272 C CA . VAL A 1 162 ? 0.850 -1.068 6.390 1.00 96.62 162 VAL A CA 1
ATOM 1273 C C . VAL A 1 162 ? 2.073 -1.817 5.868 1.00 96.62 162 VAL A C 1
ATOM 1275 O O . VAL A 1 162 ? 1.945 -2.923 5.336 1.00 96.62 162 VAL A O 1
ATOM 1278 N N . SER A 1 163 ? 3.263 -1.233 6.016 1.00 96.75 163 SER A N 1
ATOM 1279 C CA . SER A 1 163 ? 4.501 -1.826 5.519 1.00 96.75 163 SER A CA 1
ATOM 1280 C C . SER A 1 163 ? 4.823 -3.127 6.258 1.00 96.75 163 SER A C 1
ATOM 1282 O O . SER A 1 163 ? 5.133 -4.129 5.611 1.00 96.75 163 SER A O 1
ATOM 1284 N N . GLY A 1 164 ? 4.653 -3.159 7.583 1.00 95.62 164 GLY A N 1
ATOM 1285 C CA . GLY A 1 164 ? 4.831 -4.341 8.419 1.00 95.62 164 GLY A CA 1
ATOM 1286 C C . GLY A 1 164 ? 3.885 -5.477 8.032 1.00 95.62 164 GLY A C 1
ATOM 1287 O O . GLY A 1 164 ? 4.324 -6.621 7.874 1.00 95.62 164 GLY A O 1
ATOM 1288 N N . ARG A 1 165 ? 2.605 -5.171 7.785 1.00 97.25 165 ARG A N 1
ATOM 1289 C CA . ARG A 1 165 ? 1.613 -6.169 7.366 1.00 97.25 165 ARG A CA 1
ATOM 1290 C C . ARG A 1 165 ? 1.905 -6.723 5.974 1.00 97.25 165 ARG A C 1
ATOM 1292 O O . ARG A 1 165 ? 1.895 -7.940 5.796 1.00 97.25 165 ARG A O 1
ATOM 1299 N N . ILE A 1 166 ? 2.236 -5.867 5.004 1.00 96.75 166 ILE A N 1
ATOM 1300 C CA . ILE A 1 166 ? 2.660 -6.296 3.659 1.00 96.75 166 ILE A CA 1
ATOM 1301 C C . ILE A 1 166 ? 3.897 -7.197 3.752 1.00 96.75 166 ILE A C 1
ATOM 1303 O O . ILE A 1 166 ? 3.947 -8.262 3.136 1.00 96.75 166 ILE A O 1
ATOM 1307 N N . HIS A 1 167 ? 4.881 -6.799 4.556 1.00 94.75 167 HIS A N 1
ATOM 1308 C CA . HIS A 1 167 ? 6.113 -7.550 4.755 1.00 94.75 167 HIS A CA 1
ATOM 1309 C C . HIS A 1 167 ? 5.840 -8.939 5.356 1.00 94.75 167 HIS A C 1
ATOM 1311 O O . HIS A 1 167 ? 6.435 -9.931 4.928 1.00 94.75 167 HIS A O 1
ATOM 1317 N N . GLN A 1 168 ? 4.913 -9.034 6.315 1.00 95.12 168 GLN A N 1
ATOM 1318 C CA . GLN A 1 168 ? 4.459 -10.305 6.874 1.00 95.12 168 GLN A CA 1
ATOM 1319 C C . GLN A 1 168 ? 3.809 -11.193 5.800 1.00 95.12 168 GLN A C 1
ATOM 1321 O O . GLN A 1 168 ? 4.216 -12.346 5.644 1.00 95.12 168 GLN A O 1
ATOM 1326 N N . LEU A 1 169 ? 2.854 -10.655 5.033 1.00 96.31 169 LEU A N 1
ATOM 1327 C CA . LEU A 1 169 ? 2.162 -11.385 3.964 1.00 96.31 169 LEU A CA 1
ATOM 1328 C C . LEU A 1 169 ? 3.142 -11.906 2.904 1.00 96.31 169 LEU A C 1
ATOM 1330 O O . LEU A 1 169 ? 3.001 -13.028 2.418 1.00 96.31 169 LEU A O 1
ATOM 1334 N N . LEU A 1 170 ? 4.161 -11.119 2.553 1.00 94.38 170 LEU A N 1
ATOM 1335 C CA . LEU A 1 170 ? 5.194 -11.522 1.596 1.00 94.38 170 LEU A CA 1
ATOM 1336 C C . LEU A 1 170 ? 6.080 -12.644 2.148 1.00 94.38 170 LEU A C 1
ATOM 1338 O O . LEU A 1 170 ? 6.322 -13.623 1.444 1.00 94.38 170 LEU A O 1
ATOM 1342 N N . LYS A 1 171 ? 6.503 -12.561 3.417 1.00 93.06 171 LYS A N 1
ATOM 1343 C CA . LYS A 1 171 ? 7.274 -13.629 4.082 1.00 93.06 171 LYS A CA 1
ATOM 1344 C C . LYS A 1 171 ? 6.506 -14.944 4.186 1.00 93.06 171 LYS A C 1
ATOM 1346 O O . LYS A 1 171 ? 7.111 -16.008 4.091 1.00 93.06 171 LYS A O 1
ATOM 1351 N N . GLN A 1 172 ? 5.194 -14.870 4.388 1.00 94.69 172 GLN A N 1
ATOM 1352 C CA . GLN A 1 172 ? 4.314 -16.036 4.501 1.00 94.69 172 GLN A CA 1
ATOM 1353 C C . GLN A 1 172 ? 3.886 -16.593 3.134 1.00 94.69 172 GLN A C 1
ATOM 1355 O O . GLN A 1 172 ? 3.336 -17.687 3.066 1.00 94.69 172 GLN A O 1
ATOM 1360 N N . GLY A 1 173 ? 4.165 -15.877 2.038 1.00 93.56 173 GLY A N 1
ATOM 1361 C CA . GLY A 1 173 ? 3.709 -16.254 0.698 1.00 93.56 173 GLY A CA 1
ATOM 1362 C C . GLY A 1 173 ? 2.211 -16.022 0.471 1.00 93.56 173 GLY A C 1
ATOM 1363 O O . GLY A 1 173 ? 1.644 -16.563 -0.473 1.00 93.56 173 GLY A O 1
ATOM 1364 N N . GLU A 1 174 ? 1.572 -15.215 1.317 1.00 95.62 174 GLU A N 1
ATOM 1365 C CA . GLU A 1 174 ? 0.136 -14.922 1.290 1.00 95.62 174 GLU A CA 1
ATOM 1366 C C . GLU A 1 174 ? -0.194 -13.609 0.571 1.00 95.62 174 GLU A C 1
ATOM 1368 O O . GLU A 1 174 ? -1.364 -13.315 0.337 1.00 95.62 174 GLU A O 1
ATOM 1373 N N . TYR A 1 175 ? 0.808 -12.798 0.214 1.00 96.31 175 TYR A N 1
ATOM 1374 C CA . TYR A 1 175 ? 0.586 -11.540 -0.507 1.00 96.31 175 TYR A CA 1
ATOM 1375 C C . TYR A 1 175 ? 0.184 -11.767 -1.971 1.00 96.31 175 TYR A C 1
ATOM 1377 O O . TYR A 1 175 ? -0.712 -11.110 -2.494 1.00 96.31 175 TYR A O 1
ATOM 1385 N N . ALA A 1 176 ? 0.857 -12.695 -2.651 1.00 94.62 176 ALA A N 1
ATOM 1386 C CA . ALA A 1 176 ? 0.633 -12.983 -4.060 1.00 94.62 176 ALA A CA 1
ATOM 1387 C C . ALA A 1 176 ? 1.135 -14.394 -4.412 1.00 94.62 176 ALA A C 1
ATOM 1389 O O . ALA A 1 176 ? 2.115 -14.857 -3.822 1.00 94.62 176 ALA A O 1
ATOM 1390 N N . PRO A 1 177 ? 0.515 -15.078 -5.392 1.00 93.56 177 PRO A N 1
ATOM 1391 C CA . PRO A 1 177 ? 0.995 -16.375 -5.855 1.00 93.56 177 PRO A CA 1
ATOM 1392 C C . PRO A 1 177 ? 2.349 -16.244 -6.570 1.00 93.56 177 PRO A C 1
ATOM 1394 O O . PRO A 1 177 ? 2.675 -15.193 -7.124 1.00 93.56 177 PRO A O 1
ATOM 1397 N N . GLN A 1 178 ? 3.112 -17.341 -6.632 1.00 90.12 178 GLN A N 1
ATOM 1398 C CA . GLN A 1 178 ? 4.449 -17.369 -7.253 1.00 90.12 178 GLN A CA 1
ATOM 1399 C C . GLN A 1 178 ? 4.465 -16.828 -8.691 1.00 90.12 178 GLN A C 1
ATOM 1401 O O . GLN A 1 178 ? 5.362 -16.074 -9.051 1.00 90.12 178 GLN A O 1
ATOM 1406 N N . SER A 1 179 ? 3.427 -17.109 -9.48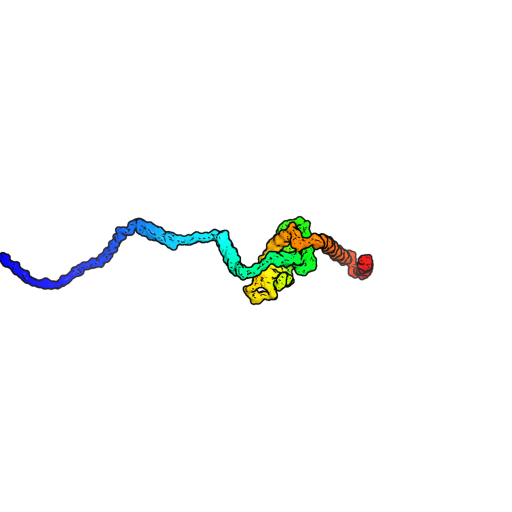4 1.00 92.94 179 SER A N 1
ATOM 1407 C CA . SER A 1 179 ? 3.306 -16.588 -10.851 1.00 92.94 179 SER A CA 1
ATOM 1408 C C . SER A 1 179 ? 3.307 -15.057 -10.923 1.00 92.94 179 SER A C 1
ATOM 1410 O O . SER A 1 179 ? 3.782 -14.488 -11.899 1.00 92.94 179 SER A O 1
ATOM 1412 N N . VAL A 1 180 ? 2.789 -14.371 -9.901 1.00 93.19 180 VAL A N 1
ATOM 1413 C CA . VAL A 1 180 ? 2.811 -12.902 -9.817 1.00 93.19 180 VAL A CA 1
ATOM 1414 C C . VAL A 1 180 ? 4.183 -12.406 -9.349 1.00 93.19 180 VAL A C 1
ATOM 1416 O O . VAL A 1 180 ? 4.649 -11.374 -9.832 1.00 93.19 180 VAL A O 1
ATOM 1419 N N . LEU A 1 181 ? 4.865 -13.151 -8.469 1.00 89.25 181 LEU A N 1
ATOM 1420 C CA . LEU A 1 181 ? 6.237 -12.836 -8.050 1.00 89.25 181 LEU A CA 1
ATOM 1421 C C . LEU A 1 181 ? 7.221 -12.886 -9.229 1.00 89.25 181 LEU A C 1
ATOM 1423 O O . LEU A 1 181 ? 8.082 -12.014 -9.348 1.00 89.25 181 LEU A O 1
ATOM 1427 N N . ASP A 1 182 ? 7.072 -13.859 -10.128 1.00 89.44 182 ASP A N 1
ATOM 1428 C CA . ASP A 1 182 ? 7.907 -13.966 -11.329 1.00 89.44 182 ASP A CA 1
ATOM 1429 C C . ASP A 1 182 ? 7.677 -12.786 -12.285 1.00 89.44 182 ASP A C 1
ATOM 1431 O O . ASP A 1 182 ? 8.630 -12.159 -12.757 1.00 89.44 182 ASP A O 1
ATOM 1435 N N . VAL A 1 183 ? 6.413 -12.397 -12.482 1.00 93.69 183 VAL A N 1
ATOM 1436 C CA . VAL A 1 183 ? 6.044 -11.222 -13.288 1.00 93.69 183 VAL A CA 1
ATOM 1437 C C . VAL A 1 183 ? 6.600 -9.923 -12.691 1.00 93.69 183 VAL A C 1
ATOM 1439 O O . VAL A 1 183 ? 6.955 -9.011 -13.440 1.00 93.69 183 VAL A O 1
ATOM 1442 N N . ALA A 1 184 ? 6.725 -9.820 -11.365 1.00 93.62 184 ALA A N 1
ATOM 1443 C CA . ALA A 1 184 ? 7.293 -8.638 -10.718 1.00 93.62 184 ALA A CA 1
ATOM 1444 C C . ALA A 1 184 ? 8.757 -8.398 -11.123 1.00 93.62 184 ALA A C 1
ATOM 1446 O O . ALA A 1 184 ? 9.126 -7.263 -11.434 1.00 93.62 184 ALA A O 1
ATOM 1447 N N . ARG A 1 185 ? 9.572 -9.461 -11.209 1.00 89.94 185 ARG A N 1
ATOM 1448 C CA . ARG A 1 185 ? 10.967 -9.362 -11.677 1.00 89.94 185 ARG A CA 1
ATOM 1449 C C . ARG A 1 185 ? 11.044 -8.887 -13.122 1.00 89.94 185 ARG A C 1
ATOM 1451 O O . ARG A 1 185 ? 11.799 -7.969 -13.433 1.00 89.94 185 ARG A O 1
ATOM 1458 N N . GLU A 1 186 ? 10.237 -9.473 -14.004 1.00 91.06 186 GLU A N 1
ATOM 1459 C CA . GLU A 1 186 ? 10.188 -9.048 -15.405 1.00 91.06 186 GLU A CA 1
ATOM 1460 C C . GLU A 1 186 ? 9.730 -7.596 -15.554 1.00 91.06 186 GLU A C 1
ATOM 1462 O O . GLU A 1 186 ? 10.247 -6.861 -16.399 1.00 91.06 186 GLU A O 1
ATOM 1467 N N . ASN A 1 187 ? 8.752 -7.173 -14.747 1.00 93.44 187 ASN A N 1
ATOM 1468 C CA . ASN A 1 187 ? 8.273 -5.801 -14.772 1.00 93.44 187 ASN A CA 1
ATOM 1469 C C . ASN A 1 187 ? 9.370 -4.815 -14.376 1.00 93.44 187 ASN A C 1
ATOM 1471 O O . ASN A 1 187 ? 9.532 -3.806 -15.056 1.00 93.44 187 ASN A O 1
ATOM 1475 N N . ALA A 1 188 ? 10.138 -5.117 -13.331 1.00 92.00 188 ALA A N 1
ATOM 1476 C CA . ALA A 1 188 ? 11.235 -4.260 -12.902 1.00 92.00 188 ALA A CA 1
ATOM 1477 C C . ALA A 1 188 ? 12.298 -4.099 -13.994 1.00 92.00 188 ALA A C 1
ATOM 1479 O O . ALA A 1 188 ? 12.702 -2.979 -14.294 1.00 92.00 188 ALA A O 1
ATOM 1480 N N . VAL A 1 189 ? 12.681 -5.187 -14.672 1.00 91.00 189 VAL A N 1
ATOM 1481 C CA . VAL A 1 189 ? 13.610 -5.116 -15.814 1.00 91.00 189 VAL A CA 1
ATOM 1482 C C . VAL A 1 189 ? 13.056 -4.214 -16.920 1.00 91.00 189 VAL A C 1
ATOM 1484 O O . VAL A 1 189 ? 13.788 -3.379 -17.451 1.00 91.00 189 VAL A O 1
ATOM 1487 N N . LYS A 1 190 ? 11.763 -4.336 -17.248 1.00 93.06 190 LYS A N 1
ATOM 1488 C CA . LYS A 1 190 ? 11.104 -3.494 -18.262 1.00 93.06 190 LYS A CA 1
ATOM 1489 C C . LYS A 1 190 ? 11.072 -2.020 -17.850 1.00 93.06 190 LYS A C 1
ATOM 1491 O O . LYS A 1 190 ? 11.424 -1.169 -18.661 1.00 93.06 190 LYS A O 1
ATOM 1496 N N . GLU A 1 191 ? 10.684 -1.715 -16.613 1.00 92.75 191 GLU A N 1
ATOM 1497 C CA . GLU A 1 191 ? 10.630 -0.340 -16.101 1.00 92.75 191 GLU A CA 1
ATOM 1498 C C . GLU A 1 191 ? 12.027 0.294 -16.028 1.00 92.75 191 GLU A C 1
ATOM 1500 O O . GLU A 1 191 ? 12.206 1.432 -16.460 1.00 92.75 191 GLU A O 1
ATOM 1505 N N . HIS A 1 192 ? 13.044 -0.445 -15.575 1.00 89.69 192 HIS A N 1
ATOM 1506 C CA . HIS A 1 192 ? 14.430 0.030 -15.556 1.00 89.69 192 HIS A CA 1
ATOM 1507 C C . HIS A 1 192 ? 14.985 0.259 -16.964 1.00 89.69 192 HIS A C 1
ATOM 1509 O O . HIS A 1 192 ? 15.595 1.296 -17.220 1.00 89.69 192 HIS A O 1
ATOM 1515 N N . ALA A 1 193 ? 14.745 -0.666 -17.899 1.00 92.25 193 ALA A N 1
ATOM 1516 C CA . ALA A 1 193 ? 15.156 -0.498 -19.291 1.00 92.25 193 ALA A CA 1
ATOM 1517 C C . ALA A 1 193 ? 14.482 0.723 -19.933 1.00 92.25 193 ALA A C 1
ATOM 1519 O O . ALA A 1 193 ? 15.139 1.491 -20.634 1.00 92.25 193 ALA A O 1
ATOM 1520 N N . GLN A 1 194 ? 13.193 0.937 -19.658 1.00 89.38 194 GLN A N 1
ATOM 1521 C CA . GLN A 1 194 ? 12.455 2.103 -20.132 1.00 89.38 194 GLN A CA 1
ATOM 1522 C C . GLN A 1 194 ? 13.009 3.407 -19.539 1.00 89.38 194 GLN A C 1
ATOM 1524 O O . GLN A 1 194 ? 13.221 4.366 -20.278 1.00 89.38 194 GLN A O 1
ATOM 1529 N N . ALA A 1 195 ? 13.303 3.442 -18.236 1.00 88.75 195 ALA A N 1
ATOM 1530 C CA . ALA A 1 195 ? 13.923 4.601 -17.595 1.00 88.75 195 ALA A CA 1
ATOM 1531 C C . ALA A 1 195 ? 15.293 4.930 -18.213 1.00 88.75 195 ALA A C 1
ATOM 1533 O O . ALA A 1 195 ? 15.549 6.081 -18.562 1.00 88.75 195 ALA A O 1
ATOM 1534 N N . LEU A 1 196 ? 16.143 3.920 -18.429 1.00 88.88 196 LEU A N 1
ATOM 1535 C CA . LEU A 1 196 ? 17.438 4.084 -19.098 1.00 88.88 196 LEU A CA 1
ATOM 1536 C C . LEU A 1 196 ? 17.289 4.569 -20.545 1.00 88.88 196 LEU A C 1
ATOM 1538 O O . LEU A 1 196 ? 18.081 5.392 -21.001 1.00 88.88 196 LEU A O 1
ATOM 1542 N N . ALA A 1 197 ? 16.279 4.082 -21.269 1.00 85.75 197 ALA A N 1
ATOM 1543 C CA . ALA A 1 197 ? 15.992 4.535 -22.624 1.00 85.75 197 ALA A CA 1
ATOM 1544 C C . ALA A 1 197 ? 15.592 6.019 -22.652 1.00 85.75 197 ALA A C 1
ATOM 1546 O O . ALA A 1 197 ? 16.118 6.759 -23.482 1.00 85.75 197 ALA A O 1
ATOM 1547 N N . TYR A 1 198 ? 14.741 6.470 -21.722 1.00 83.12 198 TYR A N 1
ATOM 1548 C CA . TYR A 1 198 ? 14.393 7.888 -21.589 1.00 83.12 198 TYR A CA 1
ATOM 1549 C C . TYR A 1 198 ? 15.605 8.749 -21.236 1.00 83.12 198 TYR A C 1
ATOM 1551 O O . TYR A 1 198 ? 15.839 9.751 -21.903 1.00 83.12 198 TYR A O 1
ATOM 1559 N N . MET A 1 199 ? 16.424 8.331 -20.265 1.00 86.44 199 MET A N 1
ATOM 1560 C CA . MET A 1 199 ? 17.657 9.049 -19.909 1.00 86.44 199 MET A CA 1
ATOM 1561 C C . MET A 1 199 ? 18.612 9.158 -21.100 1.00 86.44 199 MET A C 1
ATOM 1563 O O . MET A 1 199 ? 19.202 10.206 -21.339 1.00 86.44 199 MET A O 1
ATOM 1567 N N . LYS A 1 200 ? 18.765 8.081 -21.880 1.00 80.94 200 LYS A N 1
ATOM 1568 C CA . LYS A 1 200 ? 19.601 8.095 -23.083 1.00 80.94 200 LYS A CA 1
ATOM 1569 C C . LYS A 1 200 ? 19.057 9.049 -24.146 1.00 80.94 200 LYS A C 1
ATOM 1571 O O . LYS A 1 200 ? 19.854 9.717 -24.797 1.00 80.94 200 LYS A O 1
ATOM 1576 N N . ALA A 1 201 ? 17.742 9.080 -24.352 1.00 78.94 201 ALA A N 1
ATOM 1577 C CA . ALA A 1 201 ? 17.114 9.972 -25.322 1.00 78.94 201 ALA A CA 1
ATOM 1578 C C . ALA A 1 201 ? 17.298 11.445 -24.931 1.00 78.94 201 ALA A C 1
ATOM 1580 O O . ALA A 1 201 ? 17.740 12.226 -25.766 1.00 78.94 201 ALA A O 1
ATOM 1581 N N . ASP A 1 202 ? 17.067 11.780 -23.662 1.00 80.94 202 ASP A N 1
ATOM 1582 C CA . ASP A 1 202 ? 17.247 13.129 -23.112 1.00 80.94 202 ASP A CA 1
ATOM 1583 C C . ASP A 1 202 ? 18.709 13.596 -23.213 1.00 80.94 202 ASP A C 1
ATOM 1585 O O . ASP A 1 202 ? 18.998 14.679 -23.716 1.00 80.94 202 ASP A O 1
ATOM 1589 N N . MET A 1 203 ? 19.666 12.724 -22.868 1.00 80.50 203 MET A N 1
ATOM 1590 C CA . MET A 1 203 ? 21.089 13.019 -23.064 1.00 80.50 203 MET A CA 1
ATOM 1591 C C . MET A 1 203 ? 21.456 13.197 -24.543 1.00 80.50 203 MET A C 1
ATOM 1593 O O . MET A 1 203 ? 22.300 14.028 -24.865 1.00 80.50 203 MET A O 1
ATOM 1597 N N . ALA A 1 204 ? 20.860 12.425 -25.454 1.00 72.25 204 ALA A N 1
ATOM 1598 C CA . ALA A 1 204 ? 21.119 12.567 -26.885 1.00 72.25 204 ALA A CA 1
ATOM 1599 C C . ALA A 1 204 ? 20.529 13.868 -27.458 1.00 72.25 204 ALA A C 1
ATOM 1601 O O . ALA A 1 204 ? 21.152 14.481 -28.323 1.00 72.25 204 ALA A O 1
ATOM 1602 N N . GLU A 1 205 ? 19.364 14.298 -26.972 1.00 64.50 205 GLU A N 1
ATOM 1603 C CA . GLU A 1 205 ? 18.730 15.567 -27.339 1.00 64.50 205 GLU A CA 1
ATOM 1604 C C . GLU A 1 205 ? 19.515 16.767 -26.791 1.00 64.50 205 GLU A C 1
ATOM 1606 O O . GLU A 1 205 ? 19.880 17.652 -27.563 1.00 64.50 205 GLU A O 1
ATOM 1611 N N . GLY A 1 206 ? 19.902 16.747 -25.512 1.00 60.75 206 GLY A N 1
ATOM 1612 C CA . GLY A 1 206 ? 20.725 17.803 -24.913 1.00 60.75 206 GLY A CA 1
ATOM 1613 C C . GLY A 1 206 ? 22.126 17.914 -25.531 1.00 60.75 206 GLY A C 1
ATOM 1614 O O . GLY A 1 206 ? 22.666 19.010 -25.665 1.00 60.75 206 GLY A O 1
ATOM 1615 N N . VAL A 1 207 ? 22.721 16.801 -25.981 1.00 58.84 207 VAL A N 1
ATOM 1616 C CA . VAL A 1 207 ? 23.970 16.832 -26.767 1.00 58.84 207 VAL A CA 1
ATOM 1617 C C . VAL A 1 207 ? 23.738 17.430 -28.156 1.00 58.84 207 VAL A C 1
ATOM 1619 O O . VAL A 1 207 ? 24.599 18.157 -28.646 1.00 58.84 207 VAL A O 1
ATOM 1622 N N . ALA A 1 208 ? 22.597 17.161 -28.796 1.00 56.00 208 ALA A N 1
ATOM 1623 C CA . ALA A 1 208 ? 22.284 17.756 -30.091 1.00 56.00 208 ALA A CA 1
ATOM 1624 C C . ALA A 1 208 ? 22.098 19.282 -30.001 1.00 56.00 208 ALA A C 1
ATOM 1626 O O . ALA A 1 208 ? 22.505 19.988 -30.916 1.00 56.00 208 ALA A O 1
ATOM 1627 N N . GLU A 1 209 ? 21.544 19.787 -28.898 1.00 56.28 209 GLU A N 1
ATOM 1628 C CA . GLU A 1 209 ? 21.381 21.225 -28.643 1.00 56.28 209 GLU A CA 1
ATOM 1629 C C . GLU A 1 209 ? 22.709 21.934 -28.307 1.00 56.28 209 GLU A C 1
ATOM 1631 O O . GLU A 1 209 ? 22.895 23.093 -28.659 1.00 56.28 209 GLU A O 1
ATOM 1636 N N . LEU A 1 210 ? 23.659 21.246 -27.659 1.00 57.47 210 LEU A N 1
ATOM 1637 C CA . LEU A 1 210 ? 24.950 21.832 -27.262 1.00 57.47 210 LEU A CA 1
ATOM 1638 C C . LEU A 1 210 ? 26.035 21.794 -28.348 1.00 57.47 210 LEU A C 1
ATOM 1640 O O . LEU A 1 210 ? 26.988 22.570 -28.277 1.00 57.47 210 LEU A O 1
ATOM 1644 N N . VAL A 1 211 ? 25.962 20.851 -29.291 1.00 56.44 211 VAL A N 1
ATOM 1645 C CA . VAL A 1 211 ? 27.056 20.567 -30.244 1.00 56.44 211 VAL A CA 1
ATOM 1646 C C . VAL A 1 211 ? 26.772 21.095 -31.654 1.00 56.44 211 VAL A C 1
ATOM 1648 O O . VAL A 1 211 ? 27.706 21.228 -32.442 1.00 56.44 211 VAL A O 1
ATOM 1651 N N . PHE A 1 212 ? 25.520 21.421 -31.978 1.00 52.69 212 PHE A N 1
ATOM 1652 C CA . PHE A 1 212 ? 25.123 21.867 -33.313 1.00 52.69 212 PHE A CA 1
ATOM 1653 C C . PHE A 1 212 ? 24.413 23.223 -33.242 1.00 52.69 212 PHE A C 1
ATOM 1655 O O . PHE A 1 212 ? 23.465 23.382 -32.476 1.00 52.69 212 PHE A O 1
ATOM 1662 N N . ASP A 1 213 ? 24.861 24.189 -34.048 1.00 53.19 213 ASP A N 1
ATOM 1663 C CA . ASP A 1 213 ? 24.220 25.505 -34.158 1.00 53.19 213 ASP A CA 1
ATOM 1664 C C . ASP A 1 213 ? 22.834 25.380 -34.834 1.00 53.19 213 ASP A C 1
ATOM 1666 O O . ASP A 1 213 ? 22.563 24.411 -35.549 1.00 53.19 213 ASP A O 1
ATOM 1670 N N . GLU A 1 214 ? 21.936 26.362 -34.643 1.00 55.19 214 GLU A N 1
ATOM 1671 C CA . GLU A 1 214 ? 20.549 26.332 -35.167 1.00 55.19 214 GLU A CA 1
ATOM 1672 C C . GLU A 1 214 ? 20.451 26.035 -36.680 1.00 55.19 214 GLU A C 1
ATOM 1674 O O . GLU A 1 214 ? 19.446 25.487 -37.146 1.00 55.19 214 GLU A O 1
ATOM 1679 N N . GLU A 1 215 ? 21.500 26.342 -37.449 1.00 58.12 215 GLU A N 1
ATOM 1680 C CA . GLU A 1 215 ? 21.586 26.082 -38.890 1.00 58.12 215 GLU A CA 1
ATOM 1681 C C . GLU A 1 215 ? 21.781 24.588 -39.247 1.00 58.12 215 GLU A C 1
ATOM 1683 O O . GLU A 1 215 ? 21.387 24.165 -40.338 1.00 58.12 215 GLU A O 1
ATOM 1688 N N . ASP A 1 216 ? 22.289 23.762 -38.324 1.00 57.94 216 ASP A N 1
ATOM 1689 C CA . ASP A 1 216 ? 22.592 22.333 -38.533 1.00 57.94 216 ASP A CA 1
ATOM 1690 C C . ASP A 1 216 ? 21.453 21.385 -38.087 1.00 57.94 216 ASP A C 1
ATOM 1692 O O . ASP A 1 216 ? 21.350 20.232 -38.533 1.00 57.94 216 ASP A O 1
ATOM 1696 N N . LEU A 1 217 ? 20.526 21.879 -37.258 1.00 59.31 217 LEU A N 1
ATOM 1697 C CA . LEU A 1 217 ? 19.377 21.136 -36.720 1.00 59.31 217 LEU A CA 1
ATOM 1698 C C . LEU A 1 217 ? 18.419 20.508 -37.765 1.00 59.31 217 LEU A C 1
ATOM 1700 O O . LEU A 1 217 ? 17.954 19.382 -37.524 1.00 59.31 217 LEU A O 1
ATOM 1704 N N . PRO A 1 218 ? 18.084 21.134 -38.918 1.00 59.09 218 PRO A N 1
ATOM 1705 C CA . PRO A 1 218 ? 17.128 20.540 -39.860 1.00 59.09 218 PRO A CA 1
ATOM 1706 C C . PRO A 1 218 ? 17.663 19.275 -40.553 1.00 59.09 218 PRO A C 1
ATOM 1708 O O . PRO A 1 218 ? 16.887 18.364 -40.861 1.00 59.09 218 PRO A O 1
ATOM 1711 N N . TYR A 1 219 ? 18.981 19.160 -40.743 1.00 56.44 219 TYR A N 1
ATOM 1712 C CA . TYR A 1 219 ? 19.599 17.973 -41.342 1.00 56.44 219 TYR A CA 1
ATOM 1713 C C . TYR A 1 219 ? 19.704 16.809 -40.348 1.00 56.44 219 TYR A C 1
ATOM 1715 O O . TYR A 1 219 ? 19.489 15.653 -40.728 1.00 56.44 219 TYR A O 1
ATOM 1723 N N . LEU A 1 220 ? 19.932 17.100 -39.064 1.00 57.03 220 LEU A N 1
ATOM 1724 C CA . LEU A 1 220 ? 19.995 16.098 -37.996 1.00 57.03 220 LEU A CA 1
ATOM 1725 C C . LEU A 1 220 ? 18.630 15.500 -37.659 1.00 57.03 220 LEU A C 1
ATOM 1727 O O . LEU A 1 220 ? 18.534 14.281 -37.503 1.00 57.03 220 LEU A O 1
ATOM 1731 N N . ARG A 1 221 ? 17.556 16.305 -37.643 1.00 56.94 221 ARG A N 1
ATOM 1732 C CA . ARG A 1 221 ? 16.187 15.787 -37.459 1.00 56.94 221 ARG A CA 1
ATOM 1733 C C . ARG A 1 221 ? 15.819 14.769 -38.541 1.00 56.94 221 ARG A C 1
ATOM 1735 O O . ARG A 1 221 ? 15.247 13.736 -38.222 1.00 56.94 221 ARG A O 1
ATOM 1742 N N . SER A 1 222 ? 16.220 14.993 -39.794 1.00 54.00 222 SER A N 1
ATOM 1743 C CA . SER A 1 222 ? 16.015 14.046 -40.907 1.00 54.00 222 SER A CA 1
ATOM 1744 C C . SER A 1 222 ? 16.755 12.708 -40.712 1.00 54.00 222 SER A C 1
ATOM 1746 O O . SER A 1 222 ? 16.230 11.646 -41.060 1.00 54.00 222 SER A O 1
ATOM 1748 N N . ILE A 1 223 ? 17.959 12.734 -40.133 1.00 57.00 223 ILE A N 1
ATOM 1749 C CA . ILE A 1 223 ? 18.789 11.537 -39.921 1.00 57.00 223 ILE A CA 1
ATOM 1750 C C . ILE A 1 223 ? 18.328 10.757 -38.682 1.00 57.00 223 ILE A C 1
ATOM 1752 O O . ILE A 1 223 ? 18.161 9.539 -38.756 1.00 57.00 223 ILE A O 1
ATOM 1756 N N . LEU A 1 224 ? 18.055 11.443 -37.569 1.00 53.50 224 LEU A N 1
ATOM 1757 C CA . LEU A 1 224 ? 17.541 10.831 -36.338 1.00 53.50 224 LEU A CA 1
ATOM 1758 C C . LEU A 1 224 ? 16.153 10.212 -36.548 1.00 53.50 224 LEU A C 1
ATOM 1760 O O . LEU A 1 224 ? 15.911 9.098 -36.088 1.00 53.50 224 LEU A O 1
ATOM 1764 N N . PHE A 1 225 ? 15.278 10.861 -37.322 1.00 48.47 225 PHE A N 1
ATOM 1765 C CA . PHE A 1 225 ? 13.957 10.319 -37.664 1.00 48.47 225 PHE A CA 1
ATOM 1766 C C . PHE A 1 225 ? 14.051 9.045 -38.523 1.00 48.47 225 PHE A C 1
ATOM 1768 O O . PHE A 1 225 ? 13.281 8.106 -38.332 1.00 48.47 225 PHE A O 1
ATOM 1775 N N . LYS A 1 226 ? 15.040 8.961 -39.426 1.00 46.47 226 LYS A N 1
ATOM 1776 C CA . LYS A 1 226 ? 15.331 7.735 -40.191 1.00 46.47 226 LYS A CA 1
ATOM 1777 C C . LYS A 1 226 ? 15.896 6.606 -39.330 1.00 46.47 226 LYS A C 1
ATOM 1779 O O . LYS A 1 226 ? 15.654 5.447 -39.646 1.00 46.47 226 LYS A O 1
ATOM 1784 N N . LEU A 1 227 ? 16.628 6.923 -38.262 1.00 45.47 227 LEU A N 1
ATOM 1785 C CA . LEU A 1 227 ? 17.159 5.920 -37.337 1.00 45.47 227 LEU A CA 1
ATOM 1786 C C . LEU A 1 227 ? 16.064 5.355 -36.414 1.00 45.47 227 LEU A C 1
ATOM 1788 O O . LEU A 1 227 ? 16.054 4.157 -36.150 1.00 45.47 227 LEU A O 1
ATOM 1792 N N . TYR A 1 228 ? 15.120 6.199 -35.982 1.00 48.16 228 TYR A N 1
ATOM 1793 C CA . TYR A 1 228 ? 13.986 5.814 -35.131 1.00 48.16 228 TYR A CA 1
ATOM 1794 C C . TYR A 1 228 ? 12.909 4.978 -35.847 1.00 48.16 228 TYR A C 1
ATOM 1796 O O . TYR A 1 228 ? 12.163 4.280 -35.176 1.00 48.16 228 TYR A O 1
ATOM 1804 N N . MET A 1 229 ? 12.825 5.009 -37.185 1.00 42.81 229 MET A N 1
ATOM 1805 C CA . MET A 1 229 ? 11.894 4.172 -37.970 1.00 42.81 229 MET A CA 1
ATOM 1806 C C . MET A 1 229 ? 12.434 2.775 -38.334 1.00 42.81 229 MET A C 1
ATOM 1808 O O . MET A 1 229 ? 11.727 2.001 -38.978 1.00 42.81 229 MET A O 1
ATOM 1812 N N . CYS A 1 230 ? 13.677 2.456 -37.966 1.00 42.03 230 CYS A N 1
ATOM 1813 C CA . CYS A 1 230 ? 14.312 1.164 -38.256 1.00 42.03 230 CYS A CA 1
ATOM 1814 C C . CYS A 1 230 ? 14.395 0.219 -37.039 1.00 42.03 230 CYS A C 1
ATOM 1816 O O . CYS A 1 230 ? 14.991 -0.852 -37.160 1.00 42.03 230 CYS A O 1
ATOM 1818 N N . PHE A 1 231 ? 13.807 0.595 -35.901 1.00 40.69 231 PHE A N 1
ATOM 1819 C CA . PHE A 1 231 ? 13.579 -0.253 -34.724 1.00 40.69 231 PHE A CA 1
ATOM 1820 C C . PHE A 1 231 ? 12.078 -0.344 -34.447 1.00 40.69 231 PHE A C 1
ATOM 1822 O O . PHE A 1 231 ? 11.646 -1.422 -33.985 1.00 40.69 231 PHE A O 1
#

pLDDT: mean 75.28, std 20.21, range [33.97, 97.25]